Protein AF-A0A7S3PHA0-F1 (afdb_monomer_lite)

pLDDT: mean 77.44, std 15.4, range [38.56, 95.69]

InterPro domains:
  IPR058669 Importin-7/11-like, TPR repeats [PF25758] (15-172)

Structure (mmCIF, N/CA/C/O backbone):
data_AF-A0A7S3PHA0-F1
#
_entry.id   AF-A0A7S3PHA0-F1
#
loop_
_atom_site.group_PDB
_atom_site.id
_atom_site.type_symbol
_atom_site.label_atom_id
_atom_site.label_alt_id
_atom_site.label_comp_id
_atom_site.label_asym_id
_atom_site.label_entity_id
_atom_site.label_seq_id
_atom_site.pdbx_PDB_ins_code
_atom_site.Cartn_x
_atom_site.Cartn_y
_atom_site.Cartn_z
_atom_site.occupancy
_atom_site.B_iso_or_equiv
_atom_site.auth_seq_id
_atom_site.auth_comp_id
_atom_site.auth_asym_id
_atom_site.auth_atom_id
_atom_site.pdbx_PDB_model_num
ATOM 1 N N . ASP A 1 1 ? 2.109 -52.919 9.393 1.00 39.91 1 ASP A N 1
ATOM 2 C CA . ASP A 1 1 ? 2.897 -52.060 8.491 1.00 39.91 1 ASP A CA 1
ATOM 3 C C . ASP A 1 1 ? 2.430 -50.624 8.577 1.00 39.91 1 ASP A C 1
ATOM 5 O O . ASP A 1 1 ? 1.368 -50.262 8.088 1.00 39.91 1 ASP A O 1
ATOM 9 N N . SER A 1 2 ? 3.194 -49.863 9.356 1.00 38.56 2 SER A N 1
ATOM 10 C CA . SER A 1 2 ? 2.971 -48.466 9.711 1.00 38.56 2 SER A CA 1
ATOM 11 C C . SER A 1 2 ? 3.307 -47.579 8.515 1.00 38.56 2 SER A C 1
ATOM 13 O O . SER A 1 2 ? 4.463 -47.515 8.103 1.00 38.56 2 SER A O 1
ATOM 15 N N . LEU A 1 3 ? 2.305 -46.898 7.959 1.00 39.88 3 LEU A N 1
ATOM 16 C CA . LEU A 1 3 ? 2.515 -45.791 7.031 1.00 39.88 3 LEU A CA 1
ATOM 17 C C . LEU A 1 3 ? 3.143 -44.631 7.811 1.00 39.88 3 LEU A C 1
ATOM 19 O O . LEU A 1 3 ? 2.446 -43.871 8.479 1.00 39.88 3 LEU A O 1
ATOM 23 N N . CYS A 1 4 ? 4.469 -44.515 7.736 1.00 42.09 4 CYS A N 1
ATOM 24 C CA . CYS A 1 4 ? 5.176 -43.288 8.076 1.00 42.09 4 CYS A CA 1
ATOM 25 C C . CYS A 1 4 ? 4.655 -42.173 7.163 1.00 42.09 4 CYS A C 1
ATOM 27 O O . CYS A 1 4 ? 5.034 -42.087 5.994 1.00 42.09 4 CYS A O 1
ATOM 29 N N . LEU A 1 5 ? 3.760 -41.336 7.685 1.00 41.94 5 LEU A N 1
ATOM 30 C CA . LEU A 1 5 ? 3.519 -40.024 7.103 1.00 41.94 5 LEU A CA 1
ATOM 31 C C . LEU A 1 5 ? 4.817 -39.222 7.261 1.00 41.94 5 LEU A C 1
ATOM 33 O O . LEU A 1 5 ? 5.375 -39.218 8.360 1.00 41.94 5 LEU A O 1
ATOM 37 N N . PRO A 1 6 ? 5.328 -38.578 6.200 1.00 42.62 6 PRO A N 1
ATOM 38 C CA . PRO A 1 6 ? 6.483 -37.711 6.340 1.00 42.62 6 PRO A CA 1
ATOM 39 C C . PRO A 1 6 ? 6.111 -36.574 7.293 1.00 42.62 6 PRO A C 1
ATOM 41 O O . PRO A 1 6 ? 5.146 -35.842 7.060 1.00 42.62 6 PRO A O 1
ATOM 44 N N . GLU A 1 7 ? 6.863 -36.476 8.387 1.00 42.53 7 GLU A N 1
ATOM 45 C CA . GLU A 1 7 ? 6.830 -35.347 9.308 1.00 42.53 7 GLU A CA 1
ATOM 46 C C . GLU A 1 7 ? 6.970 -34.051 8.504 1.00 42.53 7 GLU A C 1
ATOM 48 O O . GLU A 1 7 ? 7.783 -33.955 7.580 1.00 42.53 7 GLU A O 1
ATOM 53 N N . GLY A 1 8 ? 6.104 -33.085 8.813 1.00 46.88 8 GLY A N 1
ATOM 54 C CA . GLY A 1 8 ? 5.994 -31.833 8.084 1.00 46.88 8 GLY A CA 1
ATOM 55 C C . GLY A 1 8 ? 7.342 -31.133 8.001 1.00 46.88 8 GLY A C 1
ATOM 56 O O . GLY A 1 8 ? 7.882 -30.686 9.009 1.00 46.88 8 GLY A O 1
ATOM 57 N N . SER A 1 9 ? 7.867 -31.000 6.783 1.00 43.00 9 SER A N 1
ATOM 58 C CA . SER A 1 9 ? 8.882 -29.994 6.533 1.00 43.00 9 SER A CA 1
ATOM 59 C C . SER A 1 9 ? 8.213 -28.637 6.729 1.00 43.00 9 SER A C 1
ATOM 61 O O . SER A 1 9 ? 7.197 -28.342 6.091 1.00 43.00 9 SER A O 1
ATOM 63 N N . ASP A 1 10 ? 8.763 -27.828 7.632 1.00 49.53 10 ASP A N 1
ATOM 64 C CA . ASP A 1 10 ? 8.445 -26.410 7.787 1.00 49.53 10 ASP A CA 1
ATOM 65 C C . ASP A 1 10 ? 8.732 -25.686 6.462 1.00 49.53 10 ASP A C 1
ATOM 67 O O . ASP A 1 10 ? 9.767 -25.054 6.257 1.00 49.53 10 ASP A O 1
ATOM 71 N N . ASN A 1 11 ? 7.804 -25.800 5.513 1.00 51.41 11 ASN A N 1
ATOM 72 C CA . ASN A 1 11 ? 7.846 -25.140 4.217 1.00 51.41 11 ASN A CA 1
ATOM 73 C C . ASN A 1 11 ? 7.383 -23.692 4.393 1.00 51.41 11 ASN A C 1
ATOM 75 O O . ASN A 1 11 ? 6.394 -23.258 3.796 1.00 51.41 11 ASN A O 1
ATOM 79 N N . ALA A 1 12 ? 8.078 -22.940 5.248 1.00 58.81 12 ALA A N 1
ATOM 80 C CA . ALA A 1 12 ? 7.905 -21.501 5.299 1.00 58.81 12 ALA A CA 1
ATOM 81 C C . ALA A 1 12 ? 8.202 -20.944 3.893 1.00 58.81 12 ALA A C 1
ATOM 83 O O . ALA A 1 12 ? 9.237 -21.277 3.304 1.00 58.81 12 ALA A O 1
ATOM 84 N N . PRO A 1 13 ? 7.299 -20.138 3.304 1.00 70.25 13 PRO A N 1
ATOM 85 C CA . PRO A 1 13 ? 7.510 -19.615 1.964 1.00 70.25 13 PRO A CA 1
ATOM 86 C C . PRO A 1 13 ? 8.794 -18.787 1.932 1.00 70.25 13 PRO A C 1
ATOM 88 O O . PRO A 1 13 ? 9.068 -18.004 2.843 1.00 70.25 13 PRO A O 1
ATOM 91 N N . THR A 1 14 ? 9.567 -18.924 0.854 1.00 82.62 14 THR A N 1
ATOM 92 C CA . THR A 1 14 ? 10.736 -18.068 0.643 1.00 82.62 14 THR A CA 1
ATOM 93 C C . THR A 1 14 ? 10.302 -16.601 0.602 1.00 82.62 14 THR A C 1
ATOM 95 O O . THR A 1 14 ? 9.197 -16.270 0.160 1.00 82.62 14 THR A O 1
ATOM 98 N N . THR A 1 15 ? 11.183 -15.696 1.028 1.00 84.00 15 THR A N 1
ATOM 99 C CA . THR A 1 15 ? 10.938 -14.245 1.031 1.00 84.00 15 THR A CA 1
ATOM 100 C C . THR A 1 15 ? 10.349 -13.736 -0.289 1.00 84.00 15 THR A C 1
ATOM 102 O O . THR A 1 15 ? 9.394 -12.960 -0.293 1.00 84.00 15 THR A O 1
ATOM 105 N N . THR A 1 16 ? 10.870 -14.209 -1.423 1.00 85.00 16 THR A N 1
ATOM 106 C CA . THR A 1 16 ? 10.397 -13.822 -2.758 1.00 85.00 16 THR A CA 1
ATOM 107 C C . THR A 1 16 ? 8.946 -14.233 -3.008 1.00 85.00 16 THR A C 1
ATOM 109 O O . THR A 1 16 ? 8.174 -13.444 -3.555 1.00 85.00 16 THR A O 1
ATOM 112 N N . VAL A 1 17 ? 8.560 -15.443 -2.591 1.00 88.12 17 VAL A N 1
ATOM 113 C CA . VAL A 1 17 ? 7.187 -15.950 -2.729 1.00 88.12 17 VAL A CA 1
ATOM 114 C C . VAL A 1 17 ? 6.236 -15.151 -1.842 1.00 88.12 17 VAL A C 1
ATOM 116 O O . VAL A 1 17 ? 5.183 -14.716 -2.309 1.00 88.12 17 VAL A O 1
ATOM 119 N N . LEU A 1 18 ? 6.636 -14.870 -0.599 1.00 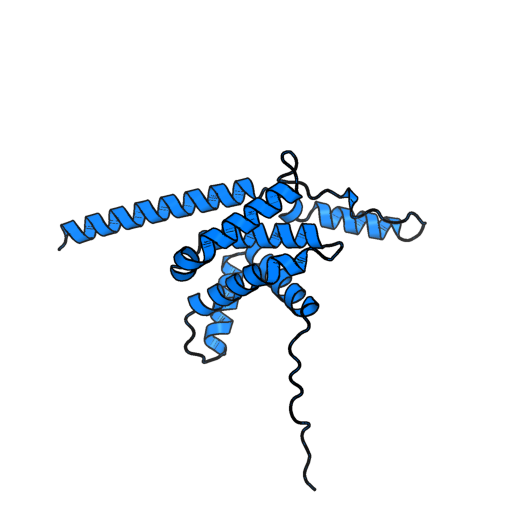90.19 18 LEU A N 1
ATOM 120 C CA . LEU A 1 18 ? 5.853 -14.046 0.321 1.00 90.19 18 LEU A CA 1
ATOM 121 C C . LEU A 1 18 ? 5.621 -12.631 -0.232 1.00 90.19 18 LEU A C 1
ATOM 123 O O . LEU A 1 18 ? 4.488 -12.156 -0.231 1.00 90.19 18 LEU A O 1
ATOM 127 N N . ILE A 1 19 ? 6.662 -11.974 -0.757 1.00 91.12 19 ILE A N 1
ATOM 128 C CA . ILE A 1 19 ? 6.534 -10.665 -1.420 1.00 91.12 19 ILE A CA 1
ATOM 129 C C . ILE A 1 19 ? 5.566 -10.752 -2.607 1.00 91.12 19 ILE A C 1
ATOM 131 O O . ILE A 1 19 ? 4.777 -9.830 -2.822 1.00 91.12 19 ILE A O 1
ATOM 135 N N . GLY A 1 20 ? 5.587 -11.856 -3.358 1.00 90.94 20 GLY A N 1
ATOM 136 C CA . GLY A 1 20 ? 4.625 -12.131 -4.424 1.00 90.94 20 GLY A CA 1
ATOM 137 C C . GLY A 1 20 ? 3.180 -12.129 -3.922 1.00 90.94 20 GLY A C 1
ATOM 138 O O . GLY A 1 20 ? 2.362 -11.362 -4.429 1.00 90.94 20 GLY A O 1
ATOM 139 N N . TYR A 1 21 ? 2.877 -12.912 -2.883 1.00 93.88 21 TYR A N 1
ATOM 140 C CA . TYR A 1 21 ? 1.537 -12.960 -2.285 1.00 93.88 21 TYR A CA 1
ATOM 141 C C . TYR A 1 21 ? 1.100 -11.611 -1.712 1.00 93.88 21 TYR A C 1
ATOM 143 O O . TYR A 1 21 ? -0.005 -11.148 -1.991 1.00 93.88 21 TYR A O 1
ATOM 151 N N . LEU A 1 22 ? 1.985 -10.933 -0.981 1.00 94.94 22 LEU A N 1
ATOM 152 C CA . LEU A 1 22 ? 1.726 -9.599 -0.441 1.00 94.94 22 LEU A CA 1
ATOM 153 C C . LEU A 1 22 ? 1.455 -8.568 -1.544 1.00 94.94 22 LEU A C 1
ATOM 155 O O . LEU A 1 22 ? 0.611 -7.694 -1.367 1.00 94.94 22 LEU A O 1
ATOM 159 N N . THR A 1 23 ? 2.122 -8.684 -2.694 1.00 94.75 23 THR A N 1
ATOM 160 C CA . THR A 1 23 ? 1.889 -7.814 -3.855 1.00 94.75 23 THR A CA 1
ATOM 161 C C . THR A 1 23 ? 0.523 -8.066 -4.485 1.00 94.75 23 THR A C 1
ATOM 163 O O . THR A 1 23 ? -0.147 -7.112 -4.874 1.00 94.75 23 THR A O 1
ATOM 166 N N . ILE A 1 24 ? 0.079 -9.324 -4.558 1.00 94.81 24 ILE A N 1
ATOM 167 C CA . ILE A 1 24 ? -1.268 -9.660 -5.039 1.00 94.81 24 ILE A CA 1
ATOM 168 C C . ILE A 1 24 ? -2.320 -9.063 -4.101 1.00 94.81 24 ILE A C 1
ATOM 170 O O . ILE A 1 24 ? -3.240 -8.399 -4.571 1.00 94.81 24 ILE A O 1
ATOM 174 N N . LEU A 1 25 ? -2.159 -9.222 -2.785 1.00 95.25 25 LEU A N 1
ATOM 175 C CA . LEU A 1 25 ? -3.072 -8.629 -1.803 1.00 95.25 25 LEU A CA 1
ATOM 176 C C . LEU A 1 25 ? -3.107 -7.100 -1.900 1.00 95.25 25 LEU A C 1
ATOM 178 O O . LEU A 1 25 ? -4.188 -6.516 -1.920 1.00 95.25 25 LEU A O 1
ATOM 182 N N . ALA A 1 26 ? -1.944 -6.459 -2.041 1.00 95.56 26 ALA A N 1
ATOM 183 C CA . ALA A 1 26 ? -1.862 -5.017 -2.254 1.00 95.56 26 ALA A CA 1
ATOM 184 C C . ALA A 1 26 ? -2.605 -4.610 -3.535 1.00 95.56 26 ALA A C 1
ATOM 186 O O . ALA A 1 26 ? -3.352 -3.638 -3.538 1.00 95.56 26 ALA A O 1
ATOM 187 N N . ARG A 1 27 ? -2.478 -5.388 -4.617 1.00 95.06 27 ARG A N 1
ATOM 188 C CA . ARG A 1 27 ? -3.189 -5.128 -5.874 1.00 95.06 27 ARG A CA 1
ATOM 189 C C . ARG A 1 27 ? -4.705 -5.242 -5.728 1.00 95.06 27 ARG A C 1
ATOM 191 O O . ARG A 1 27 ? -5.421 -4.410 -6.278 1.00 95.06 27 ARG A O 1
ATOM 198 N N . VAL A 1 28 ? -5.191 -6.246 -4.998 1.00 95.00 28 VAL A N 1
ATOM 199 C CA . VAL A 1 28 ? -6.625 -6.400 -4.713 1.00 95.00 28 VAL A CA 1
ATOM 200 C C . VAL A 1 28 ? -7.126 -5.216 -3.886 1.00 95.00 28 VAL A C 1
ATOM 202 O O . VAL A 1 28 ? -8.117 -4.604 -4.267 1.00 95.00 28 VAL A O 1
ATOM 205 N N . CYS A 1 29 ? -6.399 -4.836 -2.829 1.00 94.25 29 CYS A N 1
ATOM 206 C CA . CYS A 1 29 ? -6.735 -3.681 -1.995 1.00 94.25 29 CYS A CA 1
ATOM 207 C C . CYS A 1 29 ? -6.751 -2.366 -2.786 1.00 94.25 29 CYS A C 1
ATOM 209 O O . CYS A 1 29 ? -7.654 -1.559 -2.599 1.00 94.25 29 CYS A O 1
ATOM 211 N N . PHE A 1 30 ? -5.777 -2.164 -3.677 1.00 93.94 30 PHE A N 1
ATOM 212 C CA . PHE A 1 30 ? -5.695 -0.984 -4.536 1.00 93.94 30 PHE A CA 1
ATOM 213 C C . PHE A 1 30 ? -6.878 -0.890 -5.507 1.00 93.94 30 PHE A C 1
ATOM 215 O O . PHE A 1 30 ? -7.470 0.172 -5.658 1.00 93.94 30 PHE A O 1
ATOM 222 N N . ASN A 1 31 ? -7.229 -1.996 -6.166 1.00 92.94 31 ASN A N 1
ATOM 223 C CA . ASN A 1 31 ? -8.312 -2.003 -7.149 1.00 92.94 31 ASN A CA 1
ATOM 224 C C . ASN A 1 31 ? -9.692 -1.897 -6.496 1.00 92.94 31 ASN A C 1
ATOM 226 O O . ASN A 1 31 ? -10.592 -1.272 -7.052 1.00 92.94 31 ASN A O 1
ATOM 230 N N . ASN A 1 32 ? -9.888 -2.579 -5.367 1.00 91.75 32 ASN A N 1
ATOM 231 C CA . ASN A 1 32 ? -11.161 -2.605 -4.672 1.00 91.75 32 ASN A CA 1
ATOM 232 C C . ASN A 1 32 ? -10.965 -2.898 -3.178 1.00 91.75 32 ASN A C 1
ATOM 234 O O . ASN A 1 32 ? -10.846 -4.045 -2.736 1.00 91.75 32 ASN A O 1
ATOM 238 N N . GLN A 1 33 ? -10.984 -1.824 -2.397 1.00 88.62 33 GLN A N 1
ATOM 239 C CA . GLN A 1 33 ? -10.797 -1.861 -0.956 1.00 88.62 33 GLN A CA 1
ATOM 240 C C . GLN A 1 33 ? -11.887 -2.672 -0.231 1.00 88.62 33 GLN A C 1
ATOM 242 O O . GLN A 1 33 ? -11.578 -3.386 0.723 1.00 88.62 33 GLN A O 1
ATOM 247 N N . SER A 1 34 ? -13.148 -2.614 -0.679 1.00 89.50 34 SER A N 1
ATOM 248 C CA . SER A 1 34 ? -14.245 -3.335 -0.020 1.00 89.50 34 SER A CA 1
ATOM 249 C C . SER A 1 34 ? -14.143 -4.844 -0.231 1.00 89.50 34 SER A C 1
ATOM 251 O O . SER A 1 34 ? -14.264 -5.596 0.734 1.00 89.50 34 SER A O 1
ATOM 253 N N . VAL A 1 35 ? -13.814 -5.283 -1.451 1.00 90.88 35 VAL A N 1
ATOM 254 C CA . VAL A 1 35 ? -13.563 -6.701 -1.767 1.00 90.88 35 VAL A CA 1
ATOM 255 C C . VAL A 1 35 ? -12.380 -7.234 -0.967 1.00 90.88 35 VAL A C 1
ATOM 257 O O . VAL A 1 35 ? -12.440 -8.333 -0.419 1.00 90.88 35 VAL A O 1
ATOM 260 N N . TYR A 1 36 ? -11.306 -6.452 -0.846 1.00 91.69 36 TYR A N 1
ATOM 261 C CA . TYR A 1 36 ? -10.176 -6.836 -0.007 1.00 91.69 36 TYR A CA 1
ATOM 262 C C . TYR A 1 36 ? -10.591 -7.038 1.458 1.00 91.69 36 TYR A C 1
ATOM 264 O O . TYR A 1 36 ? -10.259 -8.060 2.057 1.00 91.69 36 TYR A O 1
ATOM 272 N N . MET A 1 37 ? -11.370 -6.116 2.028 1.00 89.12 37 MET A N 1
ATOM 273 C CA . MET A 1 37 ? -11.846 -6.246 3.409 1.00 89.12 37 MET A CA 1
ATOM 274 C C . MET A 1 37 ? -12.810 -7.421 3.603 1.00 89.12 37 MET A C 1
ATOM 276 O O . MET A 1 37 ? -12.796 -8.053 4.659 1.00 89.12 37 MET A O 1
ATOM 280 N N . GLU A 1 38 ? -13.610 -7.757 2.593 1.00 89.00 38 GLU A N 1
ATOM 281 C CA . GLU A 1 38 ? -14.452 -8.954 2.601 1.00 89.00 38 GLU A CA 1
ATOM 282 C C . GLU A 1 38 ? -13.617 -10.242 2.601 1.00 89.00 38 GLU A C 1
ATOM 284 O O . GLU A 1 38 ? -13.898 -11.147 3.386 1.00 89.00 38 GLU A O 1
ATOM 289 N N . LEU A 1 39 ? -12.541 -10.302 1.807 1.00 89.00 39 LEU A N 1
ATOM 290 C CA . LEU A 1 39 ? -11.605 -11.432 1.809 1.00 89.00 39 LEU A CA 1
ATOM 291 C C . LEU A 1 39 ? -10.938 -11.615 3.176 1.00 89.00 39 LEU A C 1
ATOM 293 O O . LEU A 1 39 ? -10.875 -12.736 3.687 1.00 89.00 39 LEU A O 1
ATOM 297 N N . ILE A 1 40 ? -10.477 -10.520 3.789 1.00 88.25 40 ILE A N 1
ATOM 298 C CA . ILE A 1 40 ? -9.906 -10.550 5.141 1.00 88.25 40 ILE A CA 1
ATOM 299 C C . ILE A 1 40 ? -10.952 -11.048 6.144 1.00 88.25 40 ILE A C 1
ATOM 301 O O . ILE A 1 40 ? -10.651 -11.928 6.948 1.00 88.25 40 ILE A O 1
ATOM 305 N N . ARG A 1 41 ? -12.199 -10.570 6.049 1.00 85.38 41 ARG A N 1
ATOM 306 C CA . ARG A 1 41 ? -13.302 -11.005 6.916 1.00 85.38 41 ARG A CA 1
ATOM 307 C C . ARG A 1 41 ? -13.602 -12.482 6.782 1.00 85.38 41 ARG A C 1
ATOM 309 O O . ARG A 1 41 ? -13.682 -13.173 7.795 1.00 85.38 41 ARG A O 1
ATOM 316 N N . HIS A 1 42 ? -13.726 -12.970 5.555 1.00 85.50 42 HIS A N 1
ATOM 317 C CA . HIS A 1 42 ? -13.989 -14.376 5.299 1.00 85.50 42 HIS A CA 1
ATOM 318 C C . HIS A 1 42 ? -12.879 -15.260 5.886 1.00 85.50 42 HIS A C 1
ATOM 320 O O . HIS A 1 42 ? -13.162 -16.242 6.580 1.00 85.50 42 HIS A O 1
ATOM 326 N N . TYR A 1 43 ? -11.616 -14.859 5.709 1.00 83.94 43 TYR A N 1
ATOM 327 C CA . TYR A 1 43 ? -10.473 -15.561 6.288 1.00 83.94 43 TYR A CA 1
ATOM 328 C C . TYR A 1 43 ? -10.521 -15.588 7.822 1.00 83.94 43 TYR A C 1
ATOM 330 O O . TYR A 1 43 ? -10.396 -16.665 8.411 1.00 83.94 43 TYR A O 1
ATOM 338 N N . SER A 1 44 ? -10.760 -14.439 8.466 1.00 80.69 44 SER A N 1
ATOM 339 C CA . SER A 1 44 ? -10.861 -14.343 9.929 1.00 80.69 44 SER A CA 1
ATOM 340 C C . SER A 1 44 ? -11.981 -15.229 10.484 1.00 80.69 44 SER A C 1
ATOM 342 O O . SER A 1 44 ? -11.778 -15.911 11.482 1.00 80.69 44 SER A O 1
ATOM 344 N N . THR A 1 45 ? -13.135 -15.294 9.808 1.00 78.69 45 THR A N 1
ATOM 345 C CA . THR A 1 45 ? -14.260 -16.146 10.239 1.00 78.69 45 THR A CA 1
ATOM 346 C C . THR A 1 45 ? -14.004 -17.643 10.050 1.00 78.69 45 THR A C 1
ATOM 348 O O . THR A 1 45 ? -14.424 -18.449 10.875 1.00 78.69 45 THR A O 1
ATOM 351 N N . THR A 1 46 ? -13.289 -18.036 8.991 1.00 75.81 46 THR A N 1
ATOM 352 C CA . THR A 1 46 ? -13.095 -19.454 8.631 1.00 75.81 46 THR A CA 1
ATOM 353 C C . THR A 1 46 ? -12.013 -20.124 9.476 1.00 75.81 46 THR A C 1
ATOM 355 O O . THR A 1 46 ? -12.061 -21.325 9.726 1.00 75.81 46 THR A O 1
ATOM 358 N N . LYS A 1 47 ? -11.018 -19.361 9.938 1.00 65.38 47 LYS A N 1
ATOM 359 C CA . LYS A 1 47 ? -9.868 -19.899 10.676 1.00 65.38 47 LYS A CA 1
ATOM 360 C C . LYS A 1 47 ? -10.130 -20.163 12.164 1.00 65.38 47 LYS A C 1
ATOM 362 O O . LYS A 1 47 ? -9.172 -20.537 12.834 1.00 65.38 47 LYS A O 1
ATOM 367 N N . ALA A 1 48 ? -11.360 -19.980 12.670 1.00 53.06 48 ALA A N 1
ATOM 368 C CA . ALA A 1 48 ? -11.776 -20.230 14.066 1.00 53.06 48 ALA A CA 1
ATOM 369 C C . ALA A 1 48 ? -10.764 -19.752 15.128 1.00 53.06 48 ALA A C 1
ATOM 371 O O . ALA A 1 48 ? -10.640 -20.318 16.209 1.00 53.06 48 ALA A O 1
ATOM 372 N N . THR A 1 49 ? -9.997 -18.723 14.792 1.00 55.88 49 THR A N 1
ATOM 373 C CA . THR A 1 49 ? -9.067 -18.059 15.690 1.00 55.88 49 THR A CA 1
ATOM 374 C C . THR A 1 49 ? -9.794 -16.800 16.111 1.00 55.88 49 THR A C 1
ATOM 376 O O . THR A 1 49 ? -10.322 -16.093 15.255 1.00 55.88 49 THR A O 1
ATOM 379 N N . GLU A 1 50 ? -9.856 -16.525 17.412 1.00 54.06 50 GLU A N 1
ATOM 380 C CA . GLU A 1 50 ? -10.470 -15.328 18.016 1.00 54.06 50 GLU A CA 1
ATOM 381 C C . GLU A 1 50 ? -9.763 -14.015 17.611 1.00 54.06 50 GLU A C 1
ATOM 383 O O . GLU A 1 50 ? -9.697 -13.051 18.363 1.00 54.06 50 GLU A O 1
ATOM 388 N N . THR A 1 51 ? -9.161 -13.965 16.427 1.00 56.41 51 THR A N 1
ATOM 389 C CA . THR A 1 51 ? -8.597 -12.756 15.854 1.00 56.41 51 THR A CA 1
ATOM 390 C C . THR A 1 51 ? -9.726 -11.907 15.311 1.00 56.41 51 THR A C 1
ATOM 392 O O . THR A 1 51 ? -10.419 -12.304 14.369 1.00 56.41 51 THR A O 1
ATOM 395 N N . ASN A 1 52 ? -9.876 -10.715 15.881 1.00 65.62 52 ASN A N 1
ATOM 396 C CA . ASN A 1 52 ? -10.788 -9.716 15.359 1.00 65.62 52 ASN A CA 1
ATOM 397 C C . ASN A 1 52 ? -10.412 -9.403 13.900 1.00 65.62 52 ASN A C 1
ATOM 399 O O . ASN A 1 52 ? -9.243 -9.475 13.508 1.00 65.62 52 ASN A O 1
ATOM 403 N N . LEU A 1 53 ? -11.401 -9.035 13.078 1.00 65.62 53 LEU A N 1
ATOM 404 C CA . LEU A 1 53 ? -11.199 -8.633 11.677 1.00 65.62 53 LEU A CA 1
ATOM 405 C C . LEU A 1 53 ? -10.044 -7.628 11.530 1.00 65.62 53 LEU A C 1
ATOM 407 O O . L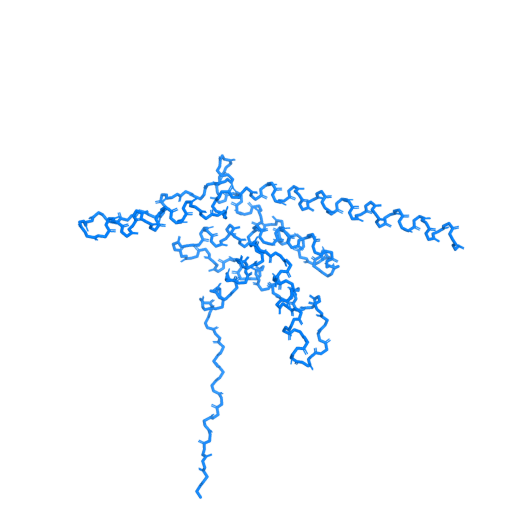EU A 1 53 ? -9.202 -7.751 10.635 1.00 65.62 53 LEU A O 1
ATOM 411 N N . GLY A 1 54 ? -10.007 -6.659 12.450 1.00 67.38 54 GLY A N 1
ATOM 412 C CA . GLY A 1 54 ? -8.966 -5.645 12.527 1.00 67.38 54 GLY A CA 1
ATOM 413 C C . GLY A 1 54 ? -7.569 -6.244 12.676 1.00 67.38 54 GLY A C 1
ATOM 414 O O . GLY A 1 54 ? -6.666 -5.889 11.922 1.00 67.38 54 GLY A O 1
ATOM 415 N N . ASP A 1 55 ? -7.408 -7.251 13.535 1.00 81.31 55 ASP A N 1
ATOM 416 C CA . ASP A 1 55 ? -6.112 -7.877 13.805 1.00 81.31 55 ASP A CA 1
ATOM 417 C C . ASP A 1 55 ? -5.515 -8.527 12.556 1.00 81.31 55 ASP A C 1
ATOM 419 O O . ASP A 1 55 ? -4.301 -8.506 12.358 1.00 81.31 55 ASP A O 1
ATOM 423 N N . THR A 1 56 ? -6.352 -9.115 11.697 1.00 87.12 56 THR A N 1
ATOM 424 C CA . THR A 1 56 ? -5.877 -9.766 10.468 1.00 87.12 56 THR A CA 1
ATOM 425 C C . THR A 1 56 ? -5.427 -8.728 9.445 1.00 87.12 56 THR A C 1
ATOM 427 O O . THR A 1 56 ? -4.329 -8.846 8.899 1.00 87.12 56 THR A O 1
ATOM 430 N N . PHE A 1 57 ? -6.227 -7.682 9.228 1.00 88.81 57 PHE A N 1
ATOM 431 C CA . PHE A 1 57 ? -5.844 -6.563 8.369 1.00 88.81 57 PHE A CA 1
ATOM 432 C C . PHE A 1 57 ? -4.551 -5.897 8.859 1.00 88.81 57 PHE A C 1
ATOM 434 O O . PHE A 1 57 ? -3.599 -5.738 8.094 1.00 88.81 57 PHE A O 1
ATOM 441 N N . PHE A 1 58 ? -4.484 -5.588 10.155 1.00 89.62 58 PHE A N 1
ATOM 442 C CA . PHE A 1 58 ? -3.322 -4.983 10.788 1.00 89.62 58 PHE A CA 1
ATOM 443 C C . PHE A 1 58 ? -2.063 -5.842 10.616 1.00 89.62 58 PHE A C 1
ATOM 445 O O . PHE A 1 58 ? -1.014 -5.319 10.242 1.00 89.62 58 PHE A O 1
ATOM 452 N N . LYS A 1 59 ? -2.158 -7.169 10.789 1.00 90.31 59 LYS A N 1
ATOM 453 C CA . LYS A 1 59 ? -1.042 -8.096 10.531 1.00 90.31 59 LYS A CA 1
ATOM 454 C C . LYS A 1 59 ? -0.541 -8.012 9.089 1.00 90.31 59 LYS A C 1
ATOM 456 O O . LYS A 1 59 ? 0.670 -7.974 8.881 1.00 90.31 59 LYS A O 1
ATOM 461 N N . VAL A 1 60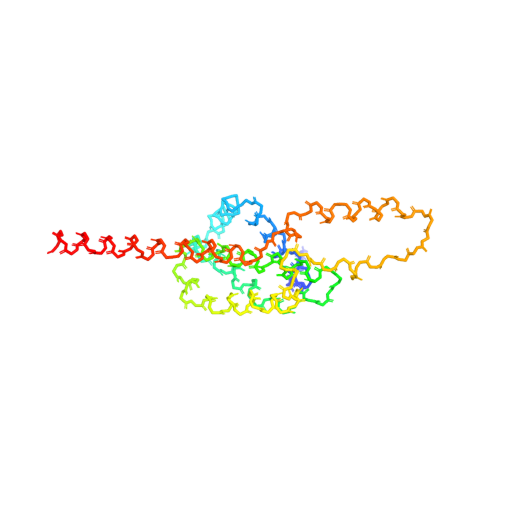 ? -1.437 -7.947 8.101 1.00 92.88 60 VAL A N 1
ATOM 462 C CA . VAL A 1 60 ? -1.039 -7.800 6.688 1.00 92.88 60 VAL A CA 1
ATOM 463 C C . VAL A 1 60 ? -0.340 -6.461 6.453 1.00 92.88 60 VAL A C 1
ATOM 465 O O . VAL A 1 60 ? 0.722 -6.431 5.831 1.00 92.88 60 VAL A O 1
ATOM 468 N N . VAL A 1 61 ? -0.859 -5.366 7.014 1.00 94.00 61 VAL A N 1
ATOM 469 C CA . VAL A 1 61 ? -0.218 -4.049 6.898 1.00 94.00 61 VAL A CA 1
ATOM 470 C C . VAL A 1 61 ? 1.170 -4.038 7.540 1.00 94.00 61 VAL A C 1
ATOM 472 O O . VAL A 1 61 ? 2.127 -3.546 6.942 1.00 94.00 61 VAL A O 1
ATOM 475 N N . LYS A 1 62 ? 1.325 -4.645 8.721 1.00 93.94 62 LYS A N 1
ATOM 476 C CA . LYS A 1 62 ? 2.636 -4.800 9.365 1.00 93.94 62 LYS A CA 1
ATOM 477 C C . LYS A 1 62 ? 3.600 -5.596 8.492 1.00 93.94 62 LYS A C 1
ATOM 479 O O . LYS A 1 62 ? 4.755 -5.198 8.378 1.00 93.94 62 LYS A O 1
ATOM 484 N N . LEU A 1 63 ? 3.138 -6.659 7.832 1.00 94.38 63 LEU A N 1
ATOM 485 C CA . LEU A 1 63 ? 3.964 -7.421 6.893 1.00 94.38 63 LEU A CA 1
ATOM 486 C C . LEU A 1 63 ? 4.407 -6.575 5.695 1.00 94.38 63 LEU A C 1
ATOM 488 O O . LEU A 1 63 ? 5.584 -6.631 5.341 1.00 94.38 63 LEU A O 1
ATOM 492 N N . TRP A 1 64 ? 3.525 -5.758 5.110 1.00 95.69 64 TRP A N 1
ATOM 493 C CA . TRP A 1 64 ? 3.916 -4.823 4.049 1.00 95.69 64 TRP A CA 1
ATOM 494 C C . TRP A 1 64 ? 4.987 -3.838 4.519 1.00 95.69 64 TRP A C 1
ATOM 496 O O . TRP A 1 64 ? 5.979 -3.651 3.818 1.00 95.69 64 TRP A O 1
ATOM 506 N N . ILE A 1 65 ? 4.834 -3.260 5.715 1.00 95.31 65 ILE A N 1
ATOM 507 C CA . ILE A 1 65 ? 5.816 -2.329 6.291 1.00 95.31 65 ILE A CA 1
ATOM 508 C C . ILE A 1 65 ? 7.161 -3.031 6.508 1.00 95.31 65 ILE A C 1
ATOM 510 O O . ILE A 1 65 ? 8.192 -2.557 6.036 1.00 95.31 65 ILE A O 1
ATOM 514 N N . THR A 1 66 ? 7.163 -4.179 7.189 1.00 94.38 66 THR A N 1
ATOM 515 C CA . THR A 1 66 ? 8.392 -4.911 7.528 1.00 94.38 66 THR A CA 1
ATOM 516 C C . THR A 1 66 ? 9.122 -5.414 6.285 1.00 94.38 66 THR A C 1
ATOM 518 O O . THR A 1 66 ? 10.349 -5.407 6.256 1.00 94.38 66 THR A O 1
ATOM 521 N N . LYS A 1 67 ? 8.391 -5.823 5.242 1.00 93.62 67 LYS A N 1
ATOM 522 C CA . LYS A 1 67 ? 8.975 -6.364 4.008 1.00 93.62 67 LYS A CA 1
ATOM 523 C C . LYS A 1 67 ? 9.274 -5.319 2.943 1.00 93.62 67 LYS A C 1
ATOM 525 O O . LYS A 1 67 ? 9.868 -5.663 1.926 1.00 93.62 67 LYS A O 1
ATOM 530 N N . PHE A 1 68 ? 8.929 -4.053 3.172 1.00 93.12 68 PHE A N 1
ATOM 531 C CA . PHE A 1 68 ? 9.037 -2.997 2.167 1.00 93.12 68 PHE A CA 1
ATOM 532 C C . PHE A 1 68 ? 10.448 -2.857 1.568 1.00 93.12 68 PHE A C 1
ATOM 534 O O . PHE A 1 68 ? 10.600 -2.737 0.350 1.00 93.12 68 PHE A O 1
ATOM 541 N N . GLN A 1 69 ? 11.494 -2.930 2.400 1.00 90.31 69 GLN A N 1
ATOM 542 C CA . GLN A 1 69 ? 12.880 -2.796 1.931 1.00 90.31 69 GLN A CA 1
ATOM 543 C C . GLN A 1 69 ? 13.329 -3.956 1.036 1.00 90.31 69 GLN A C 1
ATOM 545 O O . GLN A 1 69 ? 14.132 -3.769 0.128 1.00 90.31 69 GLN A O 1
ATOM 550 N N . GLU A 1 70 ? 12.749 -5.140 1.216 1.00 89.19 70 GLU A N 1
ATOM 551 C CA . GLU A 1 70 ? 13.093 -6.339 0.448 1.00 89.19 70 GLU A CA 1
ATOM 552 C C . GLU A 1 70 ? 12.485 -6.314 -0.974 1.00 89.19 70 GLU A C 1
ATOM 554 O O . GLU A 1 70 ? 12.904 -7.070 -1.851 1.00 89.19 70 GLU A O 1
ATOM 559 N N . VAL A 1 71 ? 11.526 -5.416 -1.244 1.00 85.12 71 VAL A N 1
ATOM 560 C CA . VAL A 1 71 ? 10.820 -5.304 -2.535 1.00 85.12 71 VAL A CA 1
ATOM 561 C C . VAL A 1 71 ? 11.701 -4.721 -3.653 1.00 85.12 71 VAL A C 1
ATOM 563 O O . VAL A 1 71 ? 11.519 -5.063 -4.826 1.00 85.12 71 VAL A O 1
ATOM 566 N N . GLY A 1 72 ? 12.656 -3.847 -3.315 1.00 71.62 72 GLY A N 1
ATOM 567 C CA . GLY A 1 72 ? 13.412 -3.029 -4.276 1.00 71.62 72 GLY A CA 1
ATOM 568 C C . GLY A 1 72 ? 14.416 -3.781 -5.157 1.00 71.62 72 GLY A C 1
ATOM 569 O O . GLY A 1 72 ? 14.826 -3.258 -6.189 1.00 71.62 72 GLY A O 1
ATOM 570 N N . ASN A 1 73 ? 14.764 -5.022 -4.815 1.00 70.31 73 ASN A N 1
ATOM 571 C CA . ASN A 1 73 ? 15.896 -5.748 -5.411 1.00 70.31 73 ASN A CA 1
ATOM 572 C C . ASN A 1 73 ? 15.601 -6.405 -6.776 1.00 70.31 73 ASN A C 1
ATOM 574 O O . ASN A 1 73 ? 16.315 -7.311 -7.196 1.00 70.31 73 ASN A O 1
ATOM 578 N N . THR A 1 74 ? 14.531 -6.007 -7.471 1.00 72.00 74 THR A N 1
ATOM 579 C CA . THR A 1 74 ? 14.102 -6.635 -8.736 1.00 72.00 74 THR A CA 1
ATOM 580 C C . THR A 1 74 ? 13.749 -5.596 -9.798 1.00 72.00 74 THR A C 1
ATOM 582 O O . THR A 1 74 ? 13.459 -4.448 -9.469 1.00 72.00 74 THR A O 1
ATOM 585 N N . ALA A 1 75 ? 13.687 -6.001 -11.073 1.00 69.31 75 ALA A N 1
ATOM 586 C CA . ALA A 1 75 ? 13.261 -5.124 -12.173 1.00 69.31 75 ALA A CA 1
ATOM 587 C C . ALA A 1 75 ? 11.854 -4.525 -11.955 1.00 69.31 75 ALA A C 1
ATOM 589 O O . ALA A 1 75 ? 11.606 -3.368 -12.277 1.00 69.31 75 ALA A O 1
ATOM 590 N N . ALA A 1 76 ? 10.946 -5.285 -11.329 1.00 74.38 76 ALA A N 1
ATOM 591 C CA . ALA A 1 76 ? 9.612 -4.813 -10.947 1.00 74.38 76 ALA A CA 1
ATOM 592 C C . ALA A 1 76 ? 9.587 -4.062 -9.598 1.00 74.38 76 ALA A C 1
ATOM 594 O O . ALA A 1 76 ? 8.523 -3.627 -9.157 1.00 74.38 76 ALA A O 1
ATOM 595 N N . GLY A 1 77 ? 10.734 -3.930 -8.927 1.00 83.12 77 GLY A N 1
ATOM 596 C CA . GLY A 1 77 ? 10.876 -3.362 -7.588 1.00 83.12 77 GLY A CA 1
ATOM 597 C C . GLY A 1 77 ? 10.281 -1.961 -7.459 1.00 83.12 77 GLY A C 1
ATOM 598 O O . GLY A 1 77 ? 9.419 -1.782 -6.601 1.00 83.12 77 GLY A O 1
ATOM 599 N N . PRO A 1 78 ? 10.632 -0.998 -8.334 1.00 84.19 78 PRO A N 1
ATOM 600 C CA . PRO A 1 78 ? 10.059 0.348 -8.290 1.00 84.19 78 PRO A CA 1
ATOM 601 C C . PRO A 1 78 ? 8.525 0.355 -8.382 1.00 84.19 78 PRO A C 1
ATOM 603 O O . PRO A 1 78 ? 7.855 1.021 -7.596 1.00 84.19 78 PRO A O 1
ATOM 606 N N . TRP A 1 79 ? 7.949 -0.452 -9.282 1.00 86.31 79 TRP A N 1
ATOM 607 C CA . TRP A 1 79 ? 6.493 -0.571 -9.418 1.00 86.31 79 TRP A CA 1
ATOM 608 C C . TRP A 1 79 ? 5.839 -1.163 -8.168 1.00 86.31 79 TRP A C 1
ATOM 610 O O . TRP A 1 79 ? 4.843 -0.631 -7.681 1.00 86.31 79 TRP A O 1
ATOM 620 N N . ARG A 1 80 ? 6.422 -2.225 -7.601 1.00 89.88 80 ARG A N 1
ATOM 621 C CA . ARG A 1 80 ? 5.901 -2.850 -6.378 1.00 89.88 80 ARG A CA 1
ATOM 622 C C . ARG A 1 80 ? 6.001 -1.909 -5.178 1.00 89.88 80 ARG A C 1
ATOM 624 O O . ARG A 1 80 ? 5.041 -1.815 -4.422 1.00 89.88 80 ARG A O 1
ATOM 631 N N . ARG A 1 81 ? 7.119 -1.190 -5.025 1.00 91.56 81 ARG A N 1
ATOM 632 C CA . ARG A 1 81 ? 7.309 -0.184 -3.966 1.00 91.56 81 ARG A CA 1
ATOM 633 C C . ARG A 1 81 ? 6.271 0.927 -4.075 1.00 91.56 81 ARG A C 1
ATOM 635 O O . ARG A 1 81 ? 5.642 1.253 -3.073 1.00 91.56 81 ARG A O 1
ATOM 642 N N . LYS A 1 82 ? 6.013 1.424 -5.291 1.00 90.25 82 LYS A N 1
ATOM 643 C CA . LYS A 1 82 ? 4.939 2.390 -5.553 1.00 90.25 82 LYS A CA 1
ATOM 644 C C . LYS A 1 82 ? 3.565 1.839 -5.165 1.00 90.25 82 LYS A C 1
ATOM 646 O O . LYS A 1 82 ? 2.877 2.473 -4.373 1.00 90.25 82 LYS A O 1
ATOM 651 N N . LEU A 1 83 ? 3.185 0.653 -5.652 1.00 93.12 83 LEU A N 1
ATOM 652 C CA . LEU A 1 83 ? 1.915 0.005 -5.292 1.00 93.12 83 LEU A CA 1
ATOM 653 C C . LEU A 1 83 ? 1.753 -0.119 -3.770 1.00 93.12 83 LEU A C 1
ATOM 655 O O . LEU A 1 83 ? 0.708 0.230 -3.229 1.00 93.12 83 LEU A O 1
ATOM 659 N N . TRP A 1 84 ? 2.781 -0.616 -3.080 1.00 95.31 84 TRP A N 1
ATOM 660 C CA . TRP A 1 84 ? 2.726 -0.831 -1.637 1.00 95.31 84 TRP A CA 1
ATOM 661 C C . TRP A 1 84 ? 2.603 0.492 -0.884 1.00 95.31 84 TRP A C 1
ATOM 663 O O . TRP A 1 84 ? 1.780 0.583 0.018 1.00 95.31 84 TRP A O 1
ATOM 673 N N . ALA A 1 85 ? 3.349 1.529 -1.277 1.00 93.12 85 ALA A N 1
ATOM 674 C CA . ALA A 1 85 ? 3.225 2.854 -0.677 1.00 93.12 85 ALA A CA 1
ATOM 675 C C . ALA A 1 85 ? 1.814 3.433 -0.853 1.00 93.12 85 ALA A C 1
ATOM 677 O O . ALA A 1 85 ? 1.237 3.908 0.120 1.00 93.12 85 ALA A O 1
ATOM 678 N N . VAL A 1 86 ? 1.220 3.322 -2.048 1.00 92.00 86 VAL A N 1
ATOM 679 C CA . VAL A 1 86 ? -0.165 3.759 -2.294 1.00 92.00 86 VAL A CA 1
ATOM 680 C C . VAL A 1 86 ? -1.146 3.043 -1.364 1.00 92.00 86 VAL A C 1
ATOM 682 O O . VAL A 1 86 ? -1.946 3.693 -0.697 1.00 92.00 86 VAL A O 1
ATOM 685 N N . VAL A 1 87 ? -1.072 1.713 -1.287 1.00 94.75 87 VAL A N 1
ATOM 686 C CA . VAL A 1 87 ? -1.986 0.903 -0.465 1.00 94.75 87 VAL A CA 1
ATOM 687 C C . VAL A 1 87 ? -1.797 1.174 1.025 1.00 94.75 87 VAL A C 1
ATOM 689 O O . VAL A 1 87 ? -2.776 1.250 1.764 1.00 94.75 87 VAL A O 1
ATOM 692 N N . LEU A 1 88 ? -0.556 1.353 1.479 1.00 94.50 88 LEU A N 1
ATOM 693 C CA . LEU A 1 88 ? -0.245 1.713 2.861 1.00 94.50 88 LEU A CA 1
ATOM 694 C C . LEU A 1 88 ? -0.786 3.099 3.218 1.00 94.50 88 LEU A C 1
ATOM 696 O O . LEU A 1 88 ? -1.398 3.255 4.271 1.00 94.50 88 LEU A O 1
ATOM 700 N N . CYS A 1 89 ? -0.606 4.081 2.334 1.00 91.19 89 CYS A N 1
ATOM 701 C CA . CYS A 1 89 ? -1.159 5.417 2.506 1.00 91.19 89 CYS A CA 1
ATOM 702 C C . CYS A 1 89 ? -2.715 5.341 2.546 1.00 91.19 89 CYS A C 1
ATOM 704 O O . CYS A 1 89 ? -3.315 5.837 3.496 1.00 91.19 89 CYS A O 1
ATOM 706 N N . ALA A 1 90 ? -3.363 4.593 1.640 1.00 89.00 90 ALA A N 1
ATOM 707 C CA . ALA A 1 90 ? -4.820 4.378 1.652 1.00 89.00 90 ALA A CA 1
ATOM 708 C C . ALA A 1 90 ? -5.329 3.599 2.883 1.00 89.00 90 ALA A C 1
ATOM 710 O O . ALA A 1 90 ? -6.445 3.815 3.341 1.00 89.00 90 ALA A O 1
ATOM 711 N N . SER A 1 91 ? -4.513 2.719 3.469 1.00 90.19 91 SER A N 1
ATOM 712 C CA . SER A 1 91 ? -4.871 1.954 4.675 1.00 90.19 91 SER A CA 1
ATOM 713 C C . SER A 1 91 ? -5.122 2.846 5.894 1.00 90.19 91 SER A C 1
ATOM 715 O O . SER A 1 91 ? -5.817 2.435 6.821 1.00 90.19 91 SER A O 1
ATOM 717 N N . LEU A 1 92 ? -4.593 4.075 5.894 1.00 87.56 92 LEU A N 1
ATOM 718 C CA . LEU A 1 92 ? -4.814 5.045 6.966 1.00 87.56 92 LEU A CA 1
ATOM 719 C C . LEU A 1 92 ? -6.284 5.469 7.092 1.00 87.56 92 LEU A C 1
ATOM 721 O O . LEU A 1 92 ? -6.700 5.884 8.169 1.00 87.56 92 LEU A O 1
ATOM 725 N N . THR A 1 93 ? -7.085 5.335 6.033 1.00 84.00 93 THR A N 1
ATOM 726 C CA . THR A 1 93 ? -8.511 5.695 6.056 1.00 84.00 93 THR A CA 1
ATOM 727 C C . THR A 1 93 ? -9.410 4.591 6.610 1.00 84.00 93 THR A C 1
ATOM 729 O O . THR A 1 93 ? -10.593 4.827 6.819 1.00 84.00 93 THR A O 1
ATOM 732 N N . MET A 1 94 ? -8.877 3.398 6.899 1.00 80.88 94 MET A N 1
ATOM 733 C CA . MET A 1 94 ? -9.661 2.253 7.388 1.00 80.88 94 MET A CA 1
ATOM 734 C C . MET A 1 94 ? -10.029 2.307 8.881 1.00 80.88 94 MET A C 1
ATOM 736 O O . MET A 1 94 ? -10.477 1.306 9.432 1.00 80.88 94 MET A O 1
ATOM 740 N N . GLU A 1 95 ? -9.816 3.445 9.545 1.00 75.00 95 GLU A N 1
ATOM 741 C CA . GLU A 1 95 ? -10.214 3.702 10.942 1.00 75.00 95 GLU A CA 1
ATOM 742 C C . GLU A 1 95 ? -9.685 2.681 11.972 1.00 75.00 95 GLU A C 1
ATOM 744 O O . GLU A 1 95 ? -10.209 2.547 13.076 1.00 75.00 95 GLU A O 1
ATOM 749 N N . HIS A 1 96 ? -8.614 1.954 11.642 1.00 82.88 96 HIS A N 1
ATOM 750 C CA . HIS A 1 96 ? -8.052 0.944 12.531 1.00 82.88 96 HIS A CA 1
ATOM 751 C C . HIS A 1 96 ? -7.151 1.589 13.595 1.00 82.88 96 HIS A C 1
ATOM 753 O O . HIS A 1 96 ? -6.006 1.946 13.312 1.00 82.88 96 HIS A O 1
ATOM 759 N N . GLU A 1 97 ? -7.626 1.685 14.838 1.00 82.38 97 GLU A N 1
ATOM 760 C CA . GLU A 1 97 ? -6.940 2.395 15.933 1.00 82.38 97 GLU A CA 1
ATOM 761 C C . GLU A 1 97 ? -5.475 1.962 16.122 1.00 82.38 97 GLU A C 1
ATOM 763 O O . GLU A 1 97 ? -4.569 2.798 16.123 1.00 82.38 97 GLU A O 1
ATOM 768 N N . GLU A 1 98 ? -5.211 0.652 16.188 1.00 84.06 98 GLU A N 1
ATOM 769 C CA . GLU A 1 98 ? -3.847 0.137 16.384 1.00 84.06 98 GLU A CA 1
ATOM 770 C C . GLU A 1 98 ? -2.897 0.526 15.241 1.00 84.06 98 GLU A C 1
ATOM 772 O O . GLU A 1 98 ? -1.709 0.785 15.458 1.00 84.06 98 GLU A O 1
ATOM 777 N N . LEU A 1 99 ? -3.420 0.607 14.013 1.00 87.44 99 LEU A N 1
ATOM 778 C CA . LEU A 1 99 ? -2.653 1.005 12.840 1.00 87.44 99 LEU A CA 1
ATOM 779 C C . LEU A 1 99 ? -2.266 2.479 12.951 1.00 87.44 99 LEU A C 1
ATOM 781 O O . LEU A 1 99 ? -1.096 2.825 12.759 1.00 87.44 99 LEU A O 1
ATOM 785 N N . LEU A 1 100 ? -3.238 3.321 13.311 1.00 85.56 100 LEU A N 1
ATOM 786 C CA . LEU A 1 100 ? -3.039 4.755 13.489 1.00 85.56 100 LEU A CA 1
ATOM 787 C C . LEU A 1 100 ? -2.029 5.048 14.601 1.00 85.56 100 LEU A C 1
ATOM 789 O O . LEU A 1 100 ? -1.146 5.886 14.432 1.00 85.56 100 LEU A O 1
ATOM 793 N N . ARG A 1 101 ? -2.098 4.302 15.707 1.00 84.44 101 ARG A N 1
ATOM 794 C CA . ARG A 1 101 ? -1.203 4.481 16.853 1.00 84.44 101 ARG A CA 1
ATOM 795 C C . ARG A 1 101 ? 0.232 4.036 16.578 1.00 84.44 101 ARG A C 1
ATOM 797 O O . ARG A 1 101 ? 1.167 4.691 17.025 1.00 84.44 101 ARG A O 1
ATOM 804 N N . THR A 1 102 ? 0.422 2.914 15.883 1.00 88.56 102 THR A N 1
ATOM 805 C CA . THR A 1 102 ? 1.739 2.245 15.838 1.00 88.56 102 THR A CA 1
ATOM 806 C C . THR A 1 102 ? 2.468 2.342 14.508 1.00 88.56 102 THR A C 1
ATOM 808 O O . THR A 1 102 ? 3.670 2.088 14.462 1.00 88.56 102 THR A O 1
ATOM 811 N N . SER A 1 103 ? 1.761 2.636 13.416 1.00 90.94 103 SER A N 1
ATOM 812 C CA . SER A 1 103 ? 2.287 2.394 12.066 1.00 90.94 103 SER A CA 1
ATOM 813 C C . SER A 1 103 ? 2.256 3.617 11.150 1.00 90.94 103 SER A C 1
ATOM 815 O O . SER A 1 103 ? 2.938 3.601 10.127 1.00 90.94 103 SER A O 1
ATOM 817 N N . VAL A 1 104 ? 1.561 4.701 11.522 1.00 89.31 104 VAL A N 1
ATOM 818 C CA . VAL A 1 104 ? 1.492 5.947 10.726 1.00 89.31 104 VAL A CA 1
ATOM 819 C C . VAL A 1 104 ? 2.877 6.493 10.398 1.00 89.31 104 VAL A C 1
ATOM 821 O O . VAL A 1 104 ? 3.161 6.762 9.236 1.00 89.31 104 VAL A O 1
ATOM 824 N N . ALA A 1 105 ? 3.769 6.602 11.387 1.00 88.62 105 ALA A N 1
ATOM 825 C CA . ALA A 1 105 ? 5.115 7.132 11.164 1.00 88.62 105 ALA A CA 1
ATOM 826 C C . ALA A 1 105 ? 5.910 6.295 10.143 1.00 88.62 105 ALA A C 1
ATOM 828 O O . ALA A 1 105 ? 6.573 6.845 9.264 1.00 88.62 105 ALA A O 1
ATOM 829 N N . SER A 1 106 ? 5.802 4.964 10.214 1.00 94.12 106 SER A N 1
ATOM 830 C CA . SER A 1 106 ? 6.448 4.059 9.258 1.00 94.12 106 SER A CA 1
ATOM 831 C C . SER A 1 106 ? 5.848 4.177 7.858 1.00 94.12 106 SER A C 1
ATOM 833 O O . SER A 1 106 ? 6.592 4.191 6.882 1.00 94.12 106 SER A O 1
ATOM 835 N N . ILE A 1 107 ? 4.523 4.304 7.753 1.00 92.50 107 ILE A N 1
ATOM 836 C CA . ILE A 1 107 ? 3.822 4.493 6.477 1.00 92.50 107 ILE A CA 1
ATOM 837 C C . ILE A 1 107 ? 4.246 5.810 5.821 1.00 92.50 107 ILE A C 1
ATOM 839 O O . ILE A 1 107 ? 4.596 5.821 4.644 1.00 92.50 107 ILE A O 1
ATOM 843 N N . LEU A 1 108 ? 4.293 6.904 6.586 1.00 89.69 108 LEU A N 1
ATOM 844 C CA . LEU A 1 108 ? 4.747 8.201 6.086 1.00 89.69 108 LEU A CA 1
ATOM 845 C C . LEU A 1 108 ? 6.211 8.152 5.640 1.00 89.69 108 LEU A C 1
ATOM 847 O O . LEU A 1 108 ? 6.529 8.647 4.564 1.00 89.69 108 LEU A O 1
ATOM 851 N N . SER A 1 109 ? 7.088 7.502 6.412 1.00 92.19 109 SER A N 1
ATOM 852 C CA . SER A 1 109 ? 8.489 7.309 6.019 1.00 92.19 109 SER A CA 1
ATOM 853 C C . SER A 1 109 ? 8.617 6.529 4.707 1.00 92.19 109 SER A C 1
ATOM 855 O O . SER A 1 109 ? 9.411 6.910 3.852 1.00 92.19 109 SER A O 1
ATOM 857 N N . ILE A 1 110 ? 7.801 5.489 4.507 1.00 93.25 110 ILE A N 1
ATOM 858 C CA . ILE A 1 110 ? 7.740 4.741 3.245 1.00 93.25 110 ILE A CA 1
ATOM 859 C C . ILE A 1 110 ? 7.265 5.637 2.095 1.00 93.25 110 ILE A C 1
ATOM 861 O O . ILE A 1 110 ? 7.913 5.668 1.051 1.00 93.25 110 ILE A O 1
ATOM 865 N N . CYS A 1 111 ? 6.168 6.384 2.270 1.00 89.00 111 CYS A N 1
ATOM 866 C CA . CYS A 1 111 ? 5.654 7.265 1.220 1.00 89.00 111 CYS A CA 1
ATOM 867 C C . CYS A 1 111 ? 6.707 8.359 0.865 1.00 89.00 111 CYS A C 1
ATOM 869 O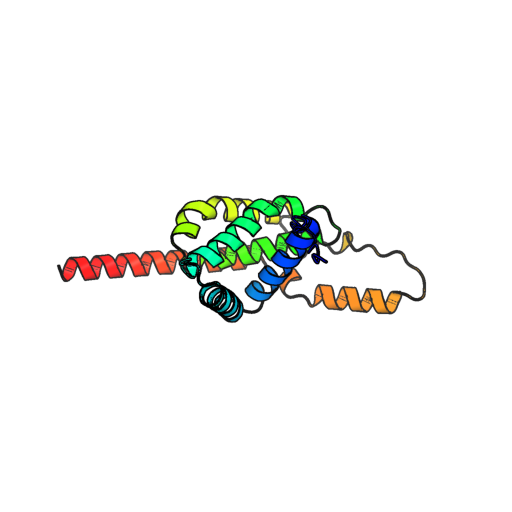 O . CYS A 1 111 ? 6.916 8.622 -0.318 1.00 89.00 111 CYS A O 1
ATOM 871 N N . ILE A 1 112 ? 7.465 8.895 1.840 1.00 87.25 112 ILE A N 1
ATOM 872 C CA . ILE A 1 112 ? 8.603 9.818 1.612 1.00 87.25 112 ILE A CA 1
ATOM 873 C C . ILE A 1 112 ? 9.737 9.156 0.821 1.00 87.25 112 ILE A C 1
ATOM 875 O O . ILE A 1 112 ? 10.156 9.708 -0.193 1.00 87.25 112 ILE A O 1
ATOM 879 N N . GLN A 1 113 ? 10.191 7.965 1.229 1.00 88.94 113 GLN A N 1
ATOM 880 C CA . GLN A 1 113 ? 11.245 7.231 0.513 1.00 88.94 113 GLN A CA 1
ATOM 881 C C . GLN A 1 113 ? 10.872 7.013 -0.956 1.00 88.94 113 GLN A C 1
ATOM 883 O O . GLN A 1 113 ? 11.689 7.220 -1.848 1.00 88.94 113 GLN A O 1
ATOM 888 N N . VAL A 1 114 ? 9.615 6.650 -1.230 1.00 88.00 114 VAL A N 1
ATOM 889 C CA . VAL A 1 114 ? 9.155 6.473 -2.612 1.00 88.00 114 VAL A CA 1
ATOM 890 C C . VAL A 1 114 ? 9.107 7.801 -3.375 1.00 88.00 114 VAL A C 1
ATOM 892 O O . VAL A 1 114 ? 9.421 7.816 -4.562 1.00 88.00 114 VAL A O 1
ATOM 895 N N . PHE A 1 115 ? 8.769 8.928 -2.739 1.00 81.31 115 PHE A N 1
ATOM 896 C CA . PHE A 1 115 ? 8.849 10.239 -3.400 1.00 81.31 115 PHE A CA 1
ATOM 897 C C . PHE A 1 115 ? 10.274 10.606 -3.805 1.00 81.31 115 PHE A C 1
ATOM 899 O O . PHE A 1 115 ? 10.482 11.108 -4.910 1.00 81.31 115 PHE A O 1
ATOM 906 N N . GLU A 1 116 ? 11.238 10.351 -2.926 1.00 82.75 116 GLU A N 1
ATOM 907 C CA . GLU A 1 116 ? 12.654 10.597 -3.196 1.00 82.75 116 GLU A CA 1
ATOM 908 C C . GLU A 1 116 ? 13.162 9.693 -4.329 1.00 82.75 116 GLU A C 1
ATOM 910 O O . GLU A 1 116 ? 13.846 10.167 -5.233 1.00 82.75 116 GLU A O 1
ATOM 915 N N . GLU A 1 117 ? 12.755 8.419 -4.343 1.00 80.25 117 GLU A N 1
ATOM 916 C CA . GLU A 1 117 ? 13.103 7.454 -5.396 1.00 80.25 117 GLU A CA 1
ATOM 917 C C . GLU A 1 117 ? 12.523 7.805 -6.772 1.00 80.25 117 GLU A C 1
ATOM 919 O O . GLU A 1 117 ? 13.163 7.555 -7.795 1.00 80.25 117 GLU A O 1
ATOM 924 N N . LEU A 1 118 ? 11.303 8.350 -6.815 1.00 72.50 118 LEU A N 1
ATOM 925 C CA . LEU A 1 118 ? 10.628 8.719 -8.063 1.00 72.50 118 LEU A CA 1
ATOM 926 C C . LEU A 1 118 ? 11.082 10.086 -8.607 1.00 72.50 118 LEU A C 1
ATOM 928 O O . LEU A 1 118 ? 10.924 10.340 -9.800 1.00 72.50 118 LEU A O 1
ATOM 932 N N . GLY A 1 119 ? 11.684 10.944 -7.778 1.00 64.19 119 GLY A N 1
ATOM 933 C CA . GLY A 1 119 ? 12.113 12.294 -8.149 1.00 64.19 119 GLY A CA 1
ATOM 934 C C . GLY A 1 119 ? 10.978 13.331 -8.118 1.00 64.19 119 GLY A C 1
ATOM 935 O O . GLY A 1 119 ? 9.797 13.014 -8.281 1.00 64.19 119 GLY A O 1
ATOM 936 N N . SER A 1 120 ? 11.336 14.605 -7.907 1.00 53.06 120 SER A N 1
ATOM 937 C CA . SER A 1 120 ? 10.400 15.709 -7.616 1.00 53.06 120 SER A CA 1
ATOM 938 C C . SER A 1 120 ? 9.335 15.954 -8.696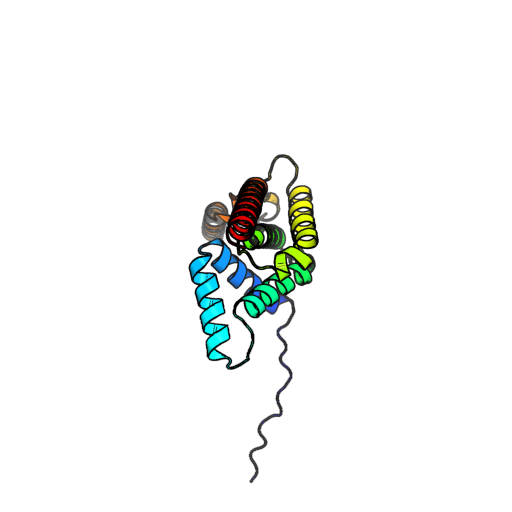 1.00 53.06 120 SER A C 1
ATOM 940 O O . SER A 1 120 ? 8.210 16.314 -8.336 1.00 53.06 120 SER A O 1
ATOM 942 N N . ASP A 1 121 ? 9.662 15.681 -9.965 1.00 52.00 121 ASP A N 1
ATOM 943 C CA . ASP A 1 121 ? 8.820 15.952 -11.145 1.00 52.00 121 ASP A CA 1
ATOM 944 C C . ASP A 1 121 ? 8.027 14.735 -11.662 1.00 52.00 121 ASP A C 1
ATOM 946 O O . ASP A 1 121 ? 7.206 14.879 -12.566 1.00 52.00 121 ASP A O 1
ATOM 950 N N . LYS A 1 122 ? 8.228 13.528 -11.106 1.00 53.03 122 LYS A N 1
ATOM 951 C CA . LYS A 1 122 ? 7.641 12.275 -11.633 1.00 53.03 122 LYS A CA 1
ATOM 952 C C . LYS A 1 122 ? 6.809 11.496 -10.605 1.00 53.03 122 LYS A C 1
ATOM 954 O O . LYS A 1 122 ? 6.751 10.268 -10.656 1.00 53.03 122 LYS A O 1
ATOM 959 N N . GLY A 1 123 ? 6.092 12.186 -9.712 1.00 48.69 123 GLY A N 1
ATOM 960 C CA . GLY A 1 123 ? 5.175 11.552 -8.739 1.00 48.69 123 GLY A CA 1
ATOM 961 C C . GLY A 1 123 ? 4.169 10.560 -9.361 1.00 48.69 123 GLY A C 1
ATOM 962 O O . GLY A 1 123 ? 3.751 9.593 -8.722 1.00 48.69 123 GLY A O 1
ATOM 963 N N . SER A 1 124 ? 3.863 10.725 -10.652 1.00 50.91 124 SER A N 1
ATOM 964 C CA . SER A 1 124 ? 2.974 9.877 -11.449 1.00 50.91 124 SER A CA 1
ATOM 965 C C . SER A 1 124 ? 3.671 8.954 -12.458 1.00 50.91 124 SER A C 1
ATOM 967 O O . SER A 1 124 ? 2.970 8.252 -13.167 1.00 50.91 124 SER A O 1
ATOM 969 N N . SER A 1 125 ? 5.004 8.928 -12.587 1.00 52.91 125 SER A N 1
ATOM 970 C CA . SER A 1 125 ? 5.656 8.169 -13.670 1.00 52.91 125 SER A CA 1
ATOM 971 C C . SER A 1 125 ? 6.890 7.420 -13.184 1.00 52.91 125 SER A C 1
ATOM 973 O O . SER A 1 125 ? 7.966 7.984 -12.994 1.00 52.91 125 SER A O 1
ATOM 975 N N . LEU A 1 126 ? 6.731 6.108 -12.994 1.00 60.34 126 LEU A N 1
ATOM 976 C CA . LEU A 1 126 ? 7.866 5.198 -12.860 1.00 60.34 126 LEU A CA 1
ATOM 977 C C . LEU A 1 126 ? 8.685 5.289 -14.147 1.00 60.34 126 LEU A C 1
ATOM 979 O O . LEU A 1 126 ? 8.166 4.973 -15.217 1.00 60.34 126 LEU A O 1
ATOM 983 N N . ALA A 1 127 ? 9.943 5.723 -14.051 1.00 52.81 127 ALA A N 1
ATOM 984 C CA . ALA A 1 127 ? 10.825 5.813 -15.206 1.00 52.81 127 ALA A CA 1
ATOM 985 C C . ALA A 1 127 ? 10.880 4.449 -15.919 1.00 52.81 127 ALA A C 1
ATOM 987 O O . ALA A 1 127 ? 11.450 3.482 -15.410 1.00 52.81 127 ALA A O 1
ATOM 988 N N . LEU A 1 128 ? 10.270 4.380 -17.109 1.00 52.12 128 LEU A N 1
ATOM 989 C CA . LEU A 1 128 ? 10.312 3.209 -17.989 1.00 52.12 128 LEU A CA 1
ATOM 990 C C . LEU A 1 128 ? 11.736 2.845 -18.425 1.00 52.12 128 LEU A C 1
ATOM 992 O O . LEU A 1 128 ? 11.933 1.760 -18.959 1.00 52.12 128 LEU A O 1
ATOM 996 N N . GLU A 1 129 ? 12.707 3.723 -18.171 1.00 51.59 129 GLU A N 1
ATOM 997 C CA . GLU A 1 129 ? 14.131 3.570 -18.486 1.00 51.59 129 GLU A CA 1
ATOM 998 C C . GLU A 1 129 ? 14.755 2.297 -17.884 1.00 51.59 129 GLU A C 1
ATOM 1000 O O . GLU A 1 129 ? 15.772 1.829 -18.369 1.00 51.59 129 GLU A O 1
ATOM 1005 N N . ARG A 1 130 ? 14.147 1.666 -16.865 1.00 51.09 130 ARG A N 1
ATOM 1006 C CA . ARG A 1 130 ? 14.622 0.364 -16.339 1.00 51.09 130 ARG A CA 1
ATOM 1007 C C . ARG A 1 130 ? 14.006 -0.869 -17.009 1.00 51.09 130 ARG A C 1
ATOM 1009 O O . ARG A 1 130 ? 14.370 -1.989 -16.659 1.00 51.09 130 ARG A O 1
ATOM 1016 N N . TYR A 1 131 ? 13.090 -0.682 -17.956 1.00 50.84 131 TYR A N 1
ATOM 1017 C CA . TYR A 1 131 ? 12.566 -1.740 -18.823 1.00 50.84 131 TYR A CA 1
ATOM 1018 C C . TYR A 1 131 ? 13.209 -1.677 -20.215 1.00 50.84 131 TYR A C 1
ATOM 1020 O O . TYR A 1 131 ? 12.539 -1.948 -21.213 1.00 50.84 131 TYR A O 1
ATOM 1028 N N . ASP A 1 132 ? 14.493 -1.317 -20.283 1.00 47.97 132 ASP A N 1
ATOM 1029 C CA . ASP A 1 132 ? 15.288 -1.445 -21.501 1.00 47.97 132 ASP A CA 1
ATOM 1030 C C . ASP A 1 132 ? 15.309 -2.914 -21.928 1.00 47.97 132 ASP A C 1
ATOM 1032 O O . ASP A 1 132 ? 15.823 -3.804 -21.247 1.00 47.97 132 ASP A O 1
ATOM 1036 N N . LEU A 1 133 ? 14.649 -3.170 -23.050 1.00 51.19 133 LEU A N 1
ATOM 1037 C CA . LEU A 1 133 ? 14.505 -4.485 -23.643 1.00 51.19 133 LEU A CA 1
ATOM 1038 C C . LEU A 1 133 ? 15.508 -4.606 -24.787 1.00 51.19 133 LEU A C 1
ATOM 1040 O O . LEU A 1 133 ? 15.585 -3.688 -25.608 1.00 51.19 133 LEU A O 1
ATOM 1044 N N . PRO A 1 134 ? 16.267 -5.713 -24.870 1.00 50.72 134 PRO A N 1
ATOM 1045 C CA . PRO A 1 134 ? 17.197 -5.907 -25.968 1.00 50.72 134 PRO A CA 1
ATOM 1046 C C . PRO A 1 134 ? 16.417 -5.957 -27.291 1.00 50.72 134 PRO A C 1
ATOM 1048 O O . PRO A 1 134 ? 15.357 -6.595 -27.356 1.00 50.72 134 PRO A O 1
ATOM 1051 N N . PRO A 1 135 ? 16.910 -5.295 -28.349 1.00 54.81 135 PRO A N 1
ATOM 1052 C CA . PRO A 1 135 ? 16.285 -5.382 -29.651 1.00 54.81 135 PRO A CA 1
ATOM 1053 C C . PRO A 1 135 ? 16.683 -6.727 -30.259 1.00 54.81 135 PRO A C 1
ATOM 1055 O O . PRO A 1 135 ? 17.870 -6.959 -30.414 1.00 54.81 135 PRO A O 1
ATOM 1058 N N . GLU A 1 136 ? 15.727 -7.607 -30.585 1.00 50.62 136 GLU A N 1
ATOM 1059 C CA . GLU A 1 136 ? 15.808 -8.456 -31.790 1.00 50.62 136 GLU A CA 1
ATOM 1060 C C . GLU A 1 136 ? 14.502 -9.237 -32.102 1.00 50.62 136 GLU A C 1
ATOM 1062 O O . GLU A 1 136 ? 14.059 -10.167 -31.422 1.00 50.62 136 GLU A O 1
ATOM 1067 N N . SER A 1 137 ? 13.867 -8.738 -33.167 1.00 59.91 137 SER A N 1
ATOM 1068 C CA . SER A 1 137 ? 13.137 -9.368 -34.283 1.00 59.91 137 SER A CA 1
ATOM 1069 C C . SER A 1 137 ? 11.943 -10.322 -34.115 1.00 59.91 137 SER A C 1
ATOM 1071 O O . SER A 1 137 ? 11.158 -10.364 -35.054 1.00 59.91 137 SER A O 1
ATOM 1073 N N . ASN A 1 138 ? 11.671 -10.983 -32.984 1.00 53.94 138 ASN A N 1
ATOM 1074 C CA . ASN A 1 138 ? 10.421 -11.784 -32.835 1.00 53.94 138 ASN A CA 1
ATOM 1075 C C . ASN A 1 138 ? 9.632 -11.521 -31.545 1.00 53.94 138 ASN A C 1
ATOM 1077 O O . ASN A 1 138 ? 8.488 -11.945 -31.387 1.00 53.94 138 ASN A O 1
ATOM 1081 N N . SER A 1 139 ? 10.222 -10.766 -30.628 1.00 57.91 139 SER A N 1
ATOM 1082 C CA . SER A 1 139 ? 9.653 -10.421 -29.326 1.00 57.91 139 SER A CA 1
ATOM 1083 C C . SER A 1 139 ? 9.093 -8.995 -29.277 1.00 57.91 139 SER A C 1
ATOM 1085 O O . SER A 1 139 ? 8.458 -8.625 -28.292 1.00 57.91 139 SER A O 1
ATOM 1087 N N . ALA A 1 140 ? 9.256 -8.210 -30.350 1.00 63.28 140 ALA A N 1
ATOM 1088 C CA . ALA A 1 140 ? 8.834 -6.811 -30.420 1.00 63.28 140 ALA A CA 1
ATOM 1089 C C . ALA A 1 140 ? 7.338 -6.636 -30.113 1.00 63.28 140 ALA A C 1
ATOM 1091 O O . ALA A 1 140 ? 6.986 -5.822 -29.271 1.00 63.28 140 ALA A O 1
ATOM 1092 N N . ASN A 1 141 ? 6.458 -7.464 -30.688 1.00 70.75 141 ASN A N 1
ATOM 1093 C CA . ASN A 1 141 ? 5.017 -7.390 -30.409 1.00 70.75 141 ASN A CA 1
ATOM 1094 C C . ASN A 1 141 ? 4.674 -7.763 -28.959 1.00 70.75 141 ASN A C 1
ATOM 1096 O O . ASN A 1 141 ? 3.812 -7.137 -28.344 1.00 70.75 141 ASN A O 1
ATOM 1100 N N . TYR A 1 142 ? 5.357 -8.762 -28.391 1.00 72.44 142 TYR A N 1
ATOM 1101 C CA . TYR A 1 142 ? 5.181 -9.145 -26.987 1.00 72.44 142 TYR A CA 1
ATOM 1102 C C . TYR A 1 142 ? 5.631 -8.020 -26.050 1.00 72.44 142 TYR A C 1
ATOM 1104 O O . TYR A 1 142 ? 4.944 -7.698 -25.083 1.00 72.44 142 TYR A O 1
ATOM 1112 N N . PHE A 1 143 ? 6.760 -7.392 -26.358 1.00 70.25 143 PHE A N 1
ATOM 1113 C CA . PHE A 1 143 ? 7.325 -6.303 -25.579 1.00 70.25 143 PHE A CA 1
ATOM 1114 C C . PHE A 1 143 ? 6.525 -5.010 -25.690 1.00 70.25 143 PHE A C 1
ATOM 1116 O O . PHE A 1 143 ? 6.254 -4.393 -24.661 1.00 70.25 143 PHE A O 1
ATOM 1123 N N . THR A 1 144 ? 6.062 -4.656 -26.888 1.00 76.44 144 THR A N 1
ATOM 1124 C CA . THR A 1 144 ? 5.125 -3.551 -27.108 1.00 76.44 144 THR A CA 1
ATOM 1125 C C . THR A 1 144 ? 3.845 -3.782 -26.316 1.00 76.44 144 THR A C 1
ATOM 1127 O O . THR A 1 144 ? 3.490 -2.948 -25.490 1.00 76.44 144 THR A O 1
ATOM 1130 N N . ARG A 1 145 ? 3.223 -4.964 -26.431 1.00 77.75 145 ARG A N 1
ATOM 1131 C CA . ARG A 1 145 ? 2.008 -5.292 -25.672 1.00 77.75 145 ARG A CA 1
ATOM 1132 C C . ARG A 1 145 ? 2.236 -5.274 -24.161 1.00 77.75 145 ARG A C 1
ATOM 1134 O O . ARG A 1 145 ? 1.398 -4.785 -23.413 1.00 77.75 145 ARG A O 1
ATOM 1141 N N . LYS A 1 146 ? 3.366 -5.797 -23.679 1.00 75.38 146 LYS A N 1
ATOM 1142 C CA . LYS A 1 146 ? 3.714 -5.779 -22.250 1.00 75.38 146 LYS A CA 1
ATOM 1143 C C . LYS A 1 146 ? 3.935 -4.353 -21.743 1.00 75.38 146 LYS A C 1
ATOM 1145 O O . LYS A 1 146 ? 3.515 -4.037 -20.633 1.00 75.38 146 LYS A O 1
ATOM 1150 N N . ARG A 1 147 ? 4.560 -3.495 -22.551 1.00 76.06 147 ARG A N 1
ATOM 1151 C CA . ARG A 1 147 ? 4.749 -2.071 -22.259 1.00 76.06 147 ARG A CA 1
ATOM 1152 C C . ARG A 1 147 ? 3.418 -1.327 -22.226 1.00 76.06 147 ARG A C 1
ATOM 1154 O O . ARG A 1 147 ? 3.188 -0.574 -21.290 1.00 76.06 147 ARG A O 1
ATOM 1161 N N . GLU A 1 148 ? 2.543 -1.560 -23.197 1.00 80.81 148 GLU A N 1
ATOM 1162 C CA . GLU A 1 148 ? 1.191 -0.991 -23.234 1.00 80.81 148 GLU A CA 1
ATOM 1163 C C . GLU A 1 148 ? 0.378 -1.416 -22.010 1.00 80.81 148 GLU A C 1
ATOM 1165 O O . GLU A 1 148 ? -0.205 -0.569 -21.340 1.00 80.81 148 GLU A O 1
ATOM 1170 N N . LEU A 1 149 ? 0.415 -2.705 -21.651 1.00 80.50 149 LEU A N 1
ATOM 1171 C CA . LEU A 1 149 ? -0.228 -3.212 -20.438 1.00 80.50 149 LEU A CA 1
ATOM 1172 C C . LEU A 1 149 ? 0.328 -2.542 -19.177 1.00 80.50 149 LEU A C 1
ATOM 1174 O O . LEU A 1 149 ? -0.443 -2.152 -18.305 1.00 80.50 149 LEU A O 1
ATOM 1178 N N . PHE A 1 150 ? 1.648 -2.362 -19.090 1.00 78.56 150 PHE A N 1
ATOM 1179 C CA . PHE A 1 150 ? 2.273 -1.663 -17.969 1.00 78.56 150 PHE A CA 1
ATOM 1180 C C . PHE A 1 150 ? 1.855 -0.189 -17.903 1.00 78.56 150 PHE A C 1
ATOM 1182 O O . PHE A 1 150 ? 1.503 0.295 -16.838 1.00 78.56 150 PHE A O 1
ATOM 1189 N N . LEU A 1 151 ? 1.836 0.522 -19.030 1.00 79.69 151 LEU A N 1
ATOM 1190 C CA . LEU A 1 151 ? 1.406 1.924 -19.095 1.00 79.69 151 LEU A CA 1
ATOM 1191 C C . LEU A 1 151 ? -0.089 2.102 -18.795 1.00 79.69 151 LEU A C 1
ATOM 1193 O O . LEU A 1 151 ? -0.488 3.120 -18.231 1.00 79.69 151 LEU A O 1
ATOM 1197 N N . SER A 1 152 ? -0.904 1.103 -19.140 1.00 83.75 152 SER A N 1
ATOM 1198 C CA . SER A 1 152 ? -2.327 1.057 -18.795 1.00 83.75 152 SER A CA 1
ATOM 1199 C C . SER A 1 152 ? -2.582 0.731 -17.322 1.00 83.75 152 SER A C 1
ATOM 1201 O O . SER A 1 152 ? -3.716 0.834 -16.859 1.00 83.75 152 SER A O 1
ATOM 1203 N N . ASP A 1 153 ? -1.549 0.330 -16.575 1.00 85.12 153 ASP A N 1
ATOM 1204 C CA . ASP A 1 153 ? -1.693 0.019 -15.166 1.00 85.12 153 ASP A CA 1
ATOM 1205 C C . ASP A 1 153 ? -2.001 1.307 -14.374 1.00 85.12 153 ASP A C 1
ATOM 1207 O O . ASP A 1 153 ? -1.168 2.219 -14.336 1.00 85.12 153 ASP A O 1
ATOM 1211 N N . PRO A 1 154 ? -3.154 1.392 -13.685 1.00 86.19 154 PRO A N 1
ATOM 1212 C CA . PRO A 1 154 ? -3.508 2.558 -12.878 1.00 86.19 154 PRO A CA 1
ATOM 1213 C C . PRO A 1 154 ? -2.435 2.932 -11.850 1.00 86.19 154 PRO A C 1
ATOM 1215 O O . PRO A 1 154 ? -2.191 4.117 -11.662 1.00 86.19 154 PRO A O 1
ATOM 1218 N N . VAL A 1 155 ? -1.720 1.963 -11.261 1.00 86.56 155 VAL A N 1
ATOM 1219 C CA . VAL A 1 155 ? -0.643 2.230 -10.287 1.00 86.56 155 VAL A CA 1
ATOM 1220 C C . VAL A 1 155 ? 0.473 3.067 -10.887 1.00 86.56 155 VAL A C 1
ATOM 1222 O O . VAL A 1 155 ? 1.069 3.884 -10.182 1.00 86.56 155 VAL A O 1
ATOM 1225 N N . VAL A 1 156 ? 0.784 2.860 -12.171 1.00 82.00 156 VAL A N 1
ATOM 1226 C CA . VAL A 1 156 ? 1.816 3.652 -12.840 1.00 82.00 156 VAL A CA 1
ATOM 1227 C C . VAL A 1 156 ? 1.412 5.110 -12.789 1.00 82.00 156 VAL A C 1
ATOM 1229 O O . VAL A 1 156 ? 2.224 5.898 -12.329 1.00 82.00 156 VAL A O 1
ATOM 1232 N N . ASN A 1 157 ? 0.155 5.420 -13.106 1.00 81.50 157 ASN A N 1
ATOM 1233 C CA . ASN A 1 157 ? -0.368 6.780 -13.233 1.00 81.50 157 ASN A CA 1
ATOM 1234 C C . ASN A 1 157 ? -0.852 7.406 -11.910 1.00 81.50 157 ASN A C 1
ATOM 1236 O O . ASN A 1 157 ? -0.993 8.624 -11.834 1.00 81.50 157 ASN A O 1
ATOM 1240 N N . THR A 1 158 ? -1.093 6.615 -10.860 1.00 83.44 158 THR A N 1
ATOM 1241 C CA . THR A 1 158 ? -1.513 7.130 -9.548 1.00 83.44 158 THR A CA 1
ATOM 1242 C C . THR A 1 158 ? -0.418 7.994 -8.930 1.00 83.44 158 THR A C 1
ATOM 1244 O O . THR A 1 158 ? 0.714 7.543 -8.760 1.00 83.44 158 THR A O 1
ATOM 1247 N N . ASP A 1 159 ? -0.751 9.224 -8.547 1.00 82.94 159 ASP A N 1
ATOM 1248 C CA . ASP A 1 159 ? 0.144 10.071 -7.760 1.00 82.94 159 ASP A CA 1
ATOM 1249 C C . ASP A 1 159 ? -0.010 9.748 -6.268 1.00 82.94 159 ASP A C 1
ATOM 1251 O O . ASP A 1 159 ? -1.078 9.933 -5.682 1.00 82.94 159 ASP A O 1
ATOM 1255 N N . ILE A 1 160 ? 1.070 9.285 -5.632 1.00 80.56 160 ILE A N 1
ATOM 1256 C CA . ILE A 1 160 ? 1.072 8.982 -4.193 1.00 80.56 160 ILE A CA 1
ATOM 1257 C C . ILE A 1 160 ? 0.761 10.248 -3.372 1.00 80.56 160 ILE A C 1
ATOM 1259 O O . ILE A 1 160 ? 0.135 10.140 -2.321 1.00 80.56 160 ILE A O 1
ATOM 1263 N N . ARG A 1 161 ? 1.135 11.452 -3.839 1.00 81.75 161 ARG A N 1
ATOM 1264 C CA . ARG A 1 161 ? 0.847 12.719 -3.135 1.00 81.75 161 ARG A CA 1
ATOM 1265 C C . ARG A 1 161 ? -0.651 12.961 -3.033 1.00 81.75 161 ARG A C 1
ATOM 1267 O O . ARG A 1 161 ? -1.134 13.383 -1.988 1.00 81.75 161 ARG A O 1
ATOM 1274 N N . MET A 1 162 ? -1.377 12.665 -4.109 1.00 85.88 162 MET A N 1
ATOM 1275 C CA . MET A 1 162 ? -2.831 12.784 -4.153 1.00 85.88 162 MET A CA 1
ATOM 1276 C C . MET A 1 162 ? -3.475 11.820 -3.157 1.00 85.88 162 MET A C 1
ATOM 1278 O O . MET A 1 162 ? -4.240 12.257 -2.305 1.00 85.88 162 MET A O 1
ATOM 1282 N N . VAL A 1 163 ? -3.065 10.549 -3.175 1.00 84.06 163 VAL A N 1
ATOM 1283 C CA . VAL A 1 163 ? -3.585 9.526 -2.252 1.00 84.06 163 VAL A CA 1
ATOM 1284 C C . VAL A 1 163 ? -3.267 9.867 -0.795 1.00 84.06 163 VAL A C 1
ATOM 1286 O O . VAL A 1 163 ? -4.112 9.698 0.083 1.00 84.06 163 VAL A O 1
ATOM 1289 N N . LEU A 1 164 ? -2.066 10.380 -0.513 1.00 82.88 164 LEU A N 1
ATOM 1290 C CA . LEU A 1 164 ? -1.688 10.819 0.829 1.00 82.88 164 LEU A CA 1
ATOM 1291 C C . LEU A 1 164 ? -2.527 12.023 1.283 1.00 82.88 164 LEU A C 1
ATOM 1293 O O . LEU A 1 164 ? -2.999 12.030 2.417 1.00 82.88 164 LEU A O 1
ATOM 1297 N N . ASN A 1 165 ? -2.759 13.002 0.404 1.00 84.94 165 ASN A N 1
ATOM 1298 C CA . ASN A 1 165 ? -3.608 14.159 0.697 1.00 84.94 165 ASN A CA 1
ATOM 1299 C C . ASN A 1 165 ? -5.063 13.750 0.965 1.00 84.94 165 ASN A C 1
ATOM 1301 O O . ASN A 1 165 ? -5.657 14.220 1.932 1.00 84.94 165 ASN A O 1
ATOM 1305 N N . GLU A 1 166 ? -5.629 12.855 0.155 1.00 85.69 166 GLU A N 1
ATOM 1306 C CA . GLU A 1 166 ? -6.969 12.291 0.369 1.00 85.69 166 GLU A CA 1
ATOM 1307 C C . GLU A 1 166 ? -7.044 11.546 1.705 1.00 85.69 166 GLU A C 1
ATOM 1309 O O . GLU A 1 166 ? -7.976 11.738 2.488 1.00 85.69 166 GLU A O 1
ATOM 1314 N N . SER A 1 167 ? -6.013 10.757 2.013 1.00 83.25 167 SER A N 1
ATOM 1315 C CA . SER A 1 167 ? -5.921 10.025 3.279 1.00 83.25 167 SER A CA 1
ATOM 1316 C C . SER A 1 167 ? -5.833 10.980 4.474 1.00 83.25 167 SER A C 1
ATOM 1318 O O . SER A 1 167 ? -6.510 10.780 5.482 1.00 83.25 167 SER A O 1
ATOM 1320 N N . GLN A 1 168 ? -5.062 12.067 4.356 1.00 82.75 168 GLN A N 1
ATOM 1321 C CA . GLN A 1 168 ? -4.979 13.122 5.368 1.00 82.75 168 GLN A CA 1
ATOM 1322 C C . GLN A 1 168 ? -6.323 13.834 5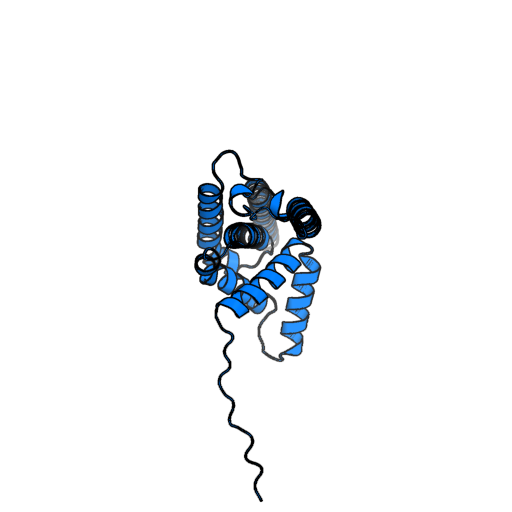.558 1.00 82.75 168 GLN A C 1
ATOM 1324 O O . GLN A 1 168 ? -6.733 14.066 6.695 1.00 82.75 168 GLN A O 1
ATOM 1329 N N . GLN A 1 169 ? -7.028 14.169 4.475 1.00 82.19 169 GLN A N 1
ATOM 1330 C CA . GLN A 1 169 ? -8.357 14.779 4.551 1.00 82.19 169 GLN A CA 1
ATOM 1331 C C . GLN A 1 169 ? -9.364 13.850 5.240 1.00 82.19 169 GLN A C 1
ATOM 1333 O O . GLN A 1 169 ? -10.114 14.308 6.105 1.00 82.19 169 GLN A O 1
ATOM 1338 N N . GLY A 1 170 ? -9.330 12.550 4.927 1.00 77.75 170 GLY A N 1
ATOM 1339 C CA . GLY A 1 170 ? -10.135 11.530 5.601 1.00 77.75 170 GLY A CA 1
ATOM 1340 C C . GLY A 1 170 ? -9.863 11.471 7.105 1.00 77.75 170 GLY A C 1
ATOM 1341 O O . GLY A 1 170 ? -10.794 11.530 7.908 1.00 77.75 170 GLY A O 1
ATOM 1342 N N . LEU A 1 171 ? -8.588 11.465 7.506 1.00 78.19 171 LEU A N 1
ATOM 1343 C CA . LEU A 1 171 ? -8.196 11.494 8.919 1.00 78.19 171 LEU A CA 1
ATOM 1344 C C . LEU A 1 171 ? -8.662 12.770 9.634 1.00 78.19 171 LEU A C 1
ATOM 1346 O O . LEU A 1 171 ? -9.187 12.702 10.745 1.00 78.19 171 LEU A O 1
ATOM 1350 N N . VAL A 1 172 ? -8.510 13.940 9.006 1.00 81.50 172 VAL A N 1
ATOM 1351 C CA . VAL A 1 172 ? -8.978 15.218 9.569 1.00 81.50 172 VAL A CA 1
ATOM 1352 C C . VAL A 1 172 ? -10.496 15.210 9.750 1.00 81.50 172 VAL A C 1
ATOM 1354 O O . VAL A 1 172 ? -10.998 15.660 10.783 1.00 81.50 172 VAL A O 1
ATOM 1357 N N . HIS A 1 173 ? -11.237 14.684 8.774 1.00 78.38 173 HIS A N 1
ATOM 1358 C CA . HIS A 1 173 ? -12.684 14.538 8.878 1.00 78.38 173 HIS A CA 1
ATOM 1359 C C . HIS A 1 173 ? -13.071 13.643 10.062 1.00 78.38 173 HIS A C 1
ATOM 1361 O O . HIS A 1 173 ? -13.909 14.035 10.875 1.00 78.38 173 HIS A O 1
ATOM 1367 N N . LEU A 1 174 ? -12.396 12.503 10.221 1.00 72.62 174 LEU A N 1
ATOM 1368 C CA . LEU A 1 174 ? -12.631 11.558 11.311 1.00 72.62 174 LEU A CA 1
ATOM 1369 C C . LEU A 1 174 ? -12.359 12.173 12.689 1.00 72.62 174 LEU A C 1
ATOM 1371 O O . LEU A 1 174 ? -13.185 12.053 13.594 1.00 72.62 174 LEU A O 1
ATOM 1375 N N . ILE A 1 175 ? -11.254 12.912 12.838 1.00 78.44 175 ILE A N 1
ATOM 1376 C CA . ILE A 1 175 ? -10.933 13.645 14.073 1.00 78.44 175 ILE A CA 1
ATOM 1377 C C . ILE A 1 175 ? -12.037 14.657 14.401 1.00 78.44 175 ILE A C 1
ATOM 1379 O O . ILE A 1 175 ? -12.472 14.761 15.549 1.00 78.44 175 ILE A O 1
ATOM 1383 N N . ASN A 1 176 ? -12.520 15.397 13.403 1.00 75.44 176 ASN A N 1
ATOM 1384 C CA . ASN A 1 176 ? -13.576 16.386 13.604 1.00 75.44 176 ASN A CA 1
ATOM 1385 C C . ASN A 1 176 ? -14.917 15.738 13.979 1.00 75.44 176 ASN A C 1
ATOM 1387 O O . ASN A 1 176 ? -15.612 16.246 14.862 1.00 75.44 176 ASN A O 1
ATOM 1391 N N . CYS A 1 177 ? -15.269 14.613 13.355 1.00 73.12 177 CYS A N 1
ATOM 1392 C CA . CYS A 1 177 ? -16.455 13.831 13.700 1.00 73.12 177 CYS A CA 1
ATOM 1393 C C . CYS A 1 177 ? -16.365 13.266 15.122 1.00 73.12 177 CYS A C 1
ATOM 1395 O O . CYS A 1 177 ? -17.307 13.431 15.896 1.00 73.12 177 CYS A O 1
ATOM 1397 N N . SER A 1 178 ? -15.212 12.710 15.505 1.00 75.44 178 SER A N 1
ATOM 1398 C CA . SER A 1 178 ? -14.949 12.231 16.866 1.00 75.44 178 SER A CA 1
ATOM 1399 C C . SER A 1 178 ? -15.092 13.352 17.902 1.00 75.44 178 SER A C 1
ATOM 1401 O O . SER A 1 178 ? -15.843 13.207 18.863 1.00 75.44 178 SER A O 1
ATOM 1403 N N . ARG A 1 179 ? -14.496 14.534 17.668 1.00 74.81 179 ARG A N 1
ATOM 1404 C CA . ARG A 1 179 ? -14.649 15.692 18.573 1.00 74.81 179 ARG A CA 1
ATOM 1405 C C . ARG A 1 179 ? -16.107 16.116 18.734 1.00 74.81 179 ARG A C 1
ATOM 1407 O O . ARG A 1 179 ? -16.533 16.399 19.851 1.00 74.81 179 ARG A O 1
ATOM 1414 N N . ARG A 1 180 ? -16.878 16.158 17.643 1.00 72.62 180 ARG A N 1
ATOM 1415 C CA . ARG A 1 180 ? -18.313 16.487 17.694 1.00 72.62 180 ARG A CA 1
ATOM 1416 C C . ARG A 1 180 ? -19.105 15.453 18.492 1.00 72.62 180 ARG A C 1
ATOM 1418 O O . ARG A 1 180 ? -19.960 15.844 19.280 1.00 72.62 180 ARG A O 1
ATOM 1425 N N . LEU A 1 181 ? -18.796 14.167 18.324 1.00 71.94 181 LEU A N 1
ATOM 1426 C CA . LEU A 1 181 ? -19.418 13.086 19.086 1.00 71.94 181 LEU A CA 1
ATOM 1427 C C . LEU A 1 181 ? -19.113 13.217 20.585 1.00 71.94 181 LEU A C 1
ATOM 1429 O O . LEU A 1 181 ? -20.030 13.161 21.398 1.00 71.94 181 LEU A O 1
ATOM 1433 N N . THR A 1 182 ? -17.856 13.477 20.954 1.00 76.44 182 THR A N 1
ATOM 1434 C CA . THR A 1 182 ? -17.458 13.701 22.353 1.00 76.44 182 THR A CA 1
ATOM 1435 C C . THR A 1 182 ? -18.174 14.906 22.956 1.00 76.44 182 THR A C 1
ATOM 1437 O O . THR A 1 182 ? -18.671 14.824 24.073 1.00 76.44 182 THR A O 1
ATOM 1440 N N . HIS A 1 183 ? -18.290 16.011 22.214 1.00 69.50 183 HIS A N 1
ATOM 1441 C CA . HIS A 1 183 ? -19.055 17.175 22.666 1.00 69.50 183 HIS A CA 1
ATOM 1442 C C . HIS A 1 183 ? -20.542 16.864 22.868 1.00 69.50 183 HIS A C 1
ATOM 1444 O O . HIS A 1 183 ? -21.116 17.323 23.847 1.00 69.50 183 HIS A O 1
ATOM 1450 N N . LEU A 1 184 ? -21.163 16.079 21.983 1.00 70.00 184 LEU A N 1
ATOM 1451 C CA . LEU A 1 184 ? -22.554 15.645 22.148 1.00 70.00 184 LEU A CA 1
ATOM 1452 C C . LEU A 1 184 ? -22.730 14.751 23.378 1.00 70.00 184 LEU A C 1
ATOM 1454 O O . LEU A 1 184 ? -23.673 14.948 24.135 1.00 70.00 184 LEU A O 1
ATOM 1458 N N . LEU A 1 185 ? -21.814 13.810 23.609 1.00 68.50 185 LEU A N 1
ATOM 1459 C CA . LEU A 1 185 ? -21.855 12.937 24.783 1.00 68.50 185 LEU A CA 1
ATOM 1460 C C . LEU A 1 185 ? -21.697 13.734 26.087 1.00 68.50 185 LEU A C 1
ATOM 1462 O O . LEU A 1 185 ? -22.443 13.488 27.024 1.00 68.50 185 LEU A O 1
ATOM 1466 N N . LEU A 1 186 ? -20.816 14.739 26.121 1.00 72.62 186 LEU A N 1
ATOM 1467 C CA . LEU A 1 186 ? -20.658 15.655 27.264 1.00 72.62 186 LEU A CA 1
ATOM 1468 C C . LEU A 1 186 ? -21.853 16.595 27.498 1.00 72.62 186 LEU A C 1
ATOM 1470 O O . LEU A 1 186 ? -21.913 17.250 28.530 1.00 72.62 186 LEU A O 1
ATOM 1474 N N . LEU A 1 187 ? -22.762 16.736 26.530 1.00 69.50 187 LEU A N 1
ATOM 1475 C CA . LEU A 1 187 ? -24.014 17.481 26.709 1.00 69.50 187 LEU A CA 1
ATOM 1476 C C . LEU A 1 187 ? -25.164 16.578 27.175 1.00 69.50 187 LEU A C 1
ATOM 1478 O O . LEU A 1 187 ? -26.181 17.085 27.644 1.00 69.50 187 LEU A O 1
ATOM 1482 N N . ILE A 1 188 ? -25.026 15.261 26.999 1.00 80.06 188 ILE A N 1
ATOM 1483 C CA . ILE A 1 188 ? -26.021 14.253 27.382 1.00 80.06 188 ILE A CA 1
ATOM 1484 C C . ILE A 1 188 ? -25.767 13.735 28.808 1.00 80.06 188 ILE A C 1
ATOM 1486 O O . ILE A 1 188 ? -26.732 13.431 29.509 1.00 80.06 188 ILE A O 1
ATOM 1490 N N . PHE A 1 189 ? -24.499 13.628 29.216 1.00 61.25 189 PHE A N 1
ATOM 1491 C CA . PHE A 1 189 ? -24.054 13.176 30.541 1.00 61.25 189 PHE A CA 1
ATOM 1492 C C . PHE A 1 189 ? -23.580 14.342 31.406 1.00 61.25 189 PHE A C 1
ATOM 1494 O O . PHE A 1 189 ? -23.869 14.306 32.623 1.00 61.25 189 PHE A O 1
#

Secondary structure (DSSP, 8-state):
----PPP----PPPHHHHHHHHHHHHHHHHH-HHHHHHHHHHHHHHTT----HHHHHHHHHHHHHHHGGGGGGSTTHHHHHHHHHHHHHHHGGG--HHHHHHTHHHHHHHHHHHHHHH-TT-TT---GGGG-PPP-TTSHHHHHHHHHHHHT-HHHH--HHHHHHHHHHHHHHHHHHHHHHHHHHHHH-

Foldseek 3Di:
DDPPDPDDDPPDDDLVVVLVVLLVLLVCCVVPVVVSLVVLVVVVVVVPDPQDSLNSVLVSLVVLLVSLVVQQPDLCSLLSLLSSLLSNLLVLLVPRPVCVVPPVVSSVVSLVVNDVVQDDPQLQADPCVSVDDDDDDPCVVVSVVVVVVVVPDVSSRDRSVVSNVVSVVSVVVVVVVVVVVVVVVVVVD

Sequence (189 aa):
DSLCLPEGSDNAPTTTVLIGYLTILARVCFNNQSVYMELIRHYSTTKATETNLGDTFFKVVKLWITKFQEVGNTAAGPWRRKLWAVVLCASLTMEHEELLRTSVASILSICIQVFEELGSDKGSSLALERYDLPPESNSANYFTRKRELFLSDPVVNTDIRMVLNESQQGLVHLINCSRRLTHLLLLIF

Organism: NCBI:txid215587

Radius of gyration: 20.87 Å; chains: 1; bounding box: 43×70×65 Å